Protein AF-A0A956AVV1-F1 (afdb_monomer_lite)

pLDDT: mean 80.93, std 15.07, range [33.41, 98.25]

Secondary structure (DSSP, 8-state):
---------GGGTTT--STT---SS-TTS--B-TTSPBPP-TT--HHHIIIIIHHHT---SSS--PPPPTT-SHHHH--TT-SSS---GGGS-HHHHHHHHHHHHHTT--S-HHHHHHHHHHHHHH--GGGGTTTS--SS-------TTPPPPPPHHHHHHH-BHHHH-BTTB-EEEEEE-TT---SS---BEESEEETTSBHHHHHHHTTSS-TTS-EEEEEEEEE--S-B---EETTEEPBPB---SEEEEE----

Structure (mmCIF, N/CA/C/O backbone):
data_AF-A0A956AVV1-F1
#
_entry.id   AF-A0A956AVV1-F1
#
loop_
_atom_site.group_PDB
_atom_site.id
_atom_site.type_symbol
_atom_site.label_atom_id
_atom_site.label_alt_id
_atom_site.label_comp_id
_atom_site.label_asym_id
_atom_site.label_entity_id
_atom_site.label_seq_id
_atom_site.pdbx_PDB_ins_code
_atom_site.Cartn_x
_atom_site.Cartn_y
_atom_site.Cartn_z
_atom_site.occupancy
_atom_site.B_iso_or_equiv
_atom_site.auth_seq_id
_atom_site.auth_comp_id
_atom_site.auth_asym_id
_atom_site.auth_atom_id
_atom_site.pdbx_PDB_model_num
ATOM 1 N N . MET A 1 1 ? 18.084 -12.105 -17.150 1.00 44.66 1 MET A N 1
ATOM 2 C CA . MET A 1 1 ? 17.292 -11.427 -16.107 1.00 44.66 1 MET A CA 1
ATOM 3 C C . MET A 1 1 ? 17.865 -11.850 -14.765 1.00 44.66 1 MET A C 1
ATOM 5 O O . MET A 1 1 ? 17.926 -13.047 -14.512 1.00 44.66 1 MET A O 1
ATOM 9 N N . LEU A 1 2 ? 18.406 -10.915 -13.985 1.00 36.94 2 LEU A N 1
ATOM 10 C CA . LEU A 1 2 ? 18.894 -11.200 -12.635 1.00 36.94 2 LEU A CA 1
ATOM 11 C C . LEU A 1 2 ? 17.701 -11.063 -11.686 1.00 36.94 2 LEU A C 1
ATOM 13 O O . LEU A 1 2 ? 17.102 -9.995 -11.632 1.00 36.94 2 LEU A O 1
ATOM 17 N N . HIS A 1 3 ? 17.346 -12.135 -10.984 1.00 53.91 3 HIS A N 1
ATOM 18 C CA . HIS A 1 3 ? 16.330 -12.097 -9.938 1.00 53.91 3 HIS A CA 1
ATOM 19 C C . HIS A 1 3 ? 17.059 -12.055 -8.596 1.00 53.91 3 HIS A C 1
ATOM 21 O O . HIS A 1 3 ? 17.736 -13.017 -8.231 1.00 53.91 3 HIS A O 1
ATOM 27 N N . VAL A 1 4 ? 16.971 -10.926 -7.896 1.00 60.78 4 VAL A N 1
ATOM 28 C CA . VAL A 1 4 ? 17.535 -10.773 -6.553 1.00 60.78 4 VAL A CA 1
ATOM 29 C C . VAL A 1 4 ? 16.377 -10.810 -5.570 1.00 60.78 4 VAL A C 1
ATOM 31 O O . VAL A 1 4 ? 15.552 -9.904 -5.558 1.00 60.78 4 VAL A O 1
ATOM 34 N N . GLY A 1 5 ? 16.312 -11.873 -4.772 1.00 70.88 5 GLY A N 1
ATOM 35 C CA . GLY A 1 5 ? 15.404 -11.969 -3.635 1.00 70.88 5 GLY A CA 1
ATOM 36 C C . GLY A 1 5 ? 16.138 -11.596 -2.354 1.00 70.88 5 GLY A C 1
ATOM 37 O O . GLY A 1 5 ? 17.291 -11.989 -2.161 1.00 70.88 5 GLY A O 1
ATOM 38 N N . PHE A 1 6 ? 15.474 -10.852 -1.478 1.00 74.62 6 PHE A N 1
ATOM 39 C CA . PHE A 1 6 ? 15.963 -10.565 -0.138 1.00 74.62 6 PHE A CA 1
ATOM 40 C C . PHE A 1 6 ? 14.875 -10.920 0.871 1.00 74.62 6 PHE A C 1
ATOM 42 O O . PHE A 1 6 ? 13.736 -10.479 0.750 1.00 74.62 6 PHE A O 1
ATOM 49 N N . THR A 1 7 ? 15.237 -11.7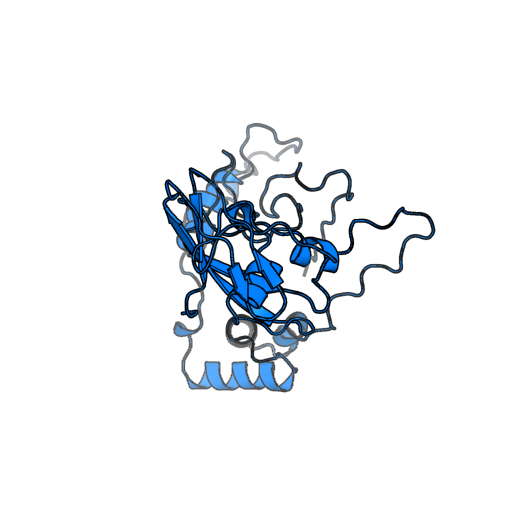26 1.863 1.00 78.50 7 THR A N 1
ATOM 50 C CA . THR A 1 7 ? 14.362 -12.091 2.976 1.00 78.50 7 THR A CA 1
ATOM 51 C C . THR A 1 7 ? 15.192 -11.973 4.248 1.00 78.50 7 THR A C 1
ATOM 53 O O . THR A 1 7 ? 16.141 -12.747 4.419 1.00 78.50 7 THR A O 1
ATOM 56 N N . PRO A 1 8 ? 14.922 -10.984 5.112 1.00 78.12 8 PRO A N 1
ATOM 57 C CA . PRO A 1 8 ? 15.652 -10.857 6.360 1.00 78.12 8 PRO A CA 1
ATOM 58 C C . PRO A 1 8 ? 15.272 -11.969 7.343 1.00 78.12 8 PRO A C 1
ATOM 60 O O . PRO A 1 8 ? 14.209 -12.578 7.250 1.00 78.12 8 PRO A O 1
ATOM 63 N N . ALA A 1 9 ? 16.143 -12.219 8.323 1.00 83.44 9 ALA A N 1
ATOM 64 C CA . ALA A 1 9 ? 15.773 -13.039 9.473 1.00 83.44 9 ALA A CA 1
ATOM 65 C C . ALA A 1 9 ? 14.640 -12.347 10.250 1.00 83.44 9 ALA A C 1
ATOM 67 O O . ALA A 1 9 ? 14.709 -11.136 10.458 1.00 83.44 9 ALA A O 1
ATOM 68 N N . ALA A 1 10 ? 13.639 -13.107 10.705 1.00 79.00 10 ALA A N 1
ATOM 69 C CA . ALA A 1 10 ? 12.445 -12.565 11.368 1.00 79.00 10 ALA A CA 1
ATOM 70 C C . ALA A 1 10 ? 12.780 -11.676 12.580 1.00 79.00 10 ALA A C 1
ATOM 72 O O . ALA A 1 10 ? 12.181 -10.628 12.776 1.00 79.00 10 ALA A O 1
ATOM 73 N N . GLU A 1 11 ? 13.815 -12.033 13.338 1.00 84.62 11 GLU A N 1
ATOM 74 C CA . GLU A 1 11 ? 14.327 -11.257 14.479 1.00 84.62 11 GLU A CA 1
ATOM 75 C C . GLU A 1 11 ? 14.890 -9.869 14.116 1.00 84.62 11 GLU A C 1
ATOM 77 O O . GLU A 1 11 ? 15.232 -9.085 14.999 1.00 84.62 11 GLU A O 1
ATOM 82 N N . ARG A 1 12 ? 15.028 -9.572 12.820 1.00 80.88 12 ARG A N 1
ATOM 83 C CA . ARG A 1 12 ? 15.559 -8.311 12.293 1.00 80.88 12 ARG A CA 1
ATOM 84 C C . ARG A 1 12 ? 14.508 -7.487 11.538 1.00 80.88 12 ARG A C 1
ATOM 86 O O . ARG A 1 12 ? 14.852 -6.411 11.049 1.00 80.88 12 ARG A O 1
ATOM 93 N N . ALA A 1 13 ? 13.268 -7.968 11.447 1.00 83.00 13 ALA A N 1
ATOM 94 C CA . ALA A 1 13 ? 12.128 -7.192 10.959 1.00 83.00 13 ALA A CA 1
ATOM 95 C C . ALA A 1 13 ? 11.976 -5.880 11.756 1.00 83.00 13 ALA A C 1
ATOM 97 O O . ALA A 1 13 ? 12.257 -5.843 12.955 1.00 83.00 13 ALA A O 1
ATOM 98 N N . GLY A 1 14 ? 11.613 -4.788 11.083 1.00 82.38 14 GLY A N 1
ATOM 99 C CA . GLY A 1 14 ? 11.494 -3.443 11.664 1.00 82.38 14 GLY A CA 1
ATOM 100 C C . GLY A 1 14 ? 12.827 -2.734 11.958 1.00 82.38 14 GLY A C 1
ATOM 101 O O . GLY A 1 14 ? 12.843 -1.576 12.378 1.00 82.38 14 GLY A O 1
ATOM 102 N N . ILE A 1 15 ? 13.973 -3.401 11.762 1.00 84.62 15 ILE A N 1
ATOM 103 C CA . ILE A 1 15 ? 15.308 -2.808 11.981 1.00 84.62 15 ILE A CA 1
ATOM 104 C C . ILE A 1 15 ? 15.901 -2.280 10.671 1.00 84.62 15 ILE A C 1
ATOM 106 O O . ILE A 1 15 ? 16.708 -1.344 10.676 1.00 84.62 15 ILE A O 1
ATOM 110 N N . TYR A 1 16 ? 15.539 -2.893 9.544 1.00 84.88 16 TYR A N 1
ATOM 111 C CA . TYR A 1 16 ? 16.028 -2.471 8.239 1.00 84.88 16 TYR A CA 1
ATOM 112 C C . TYR A 1 16 ? 15.409 -1.145 7.827 1.00 84.88 16 TYR A C 1
ATOM 114 O O . TYR A 1 16 ? 14.331 -0.773 8.264 1.00 84.88 16 TYR A O 1
ATOM 122 N N . ARG A 1 17 ? 16.124 -0.408 6.985 1.00 84.56 17 ARG A N 1
ATOM 123 C CA . ARG A 1 17 ? 15.584 0.734 6.256 1.00 84.56 17 ARG A CA 1
ATOM 124 C C . ARG A 1 17 ? 16.256 0.753 4.899 1.00 84.56 17 ARG A C 1
ATOM 126 O O . ARG A 1 17 ? 17.457 0.485 4.808 1.00 84.56 17 ARG A O 1
ATOM 133 N N . GLY A 1 18 ? 15.503 1.062 3.858 1.00 85.81 18 GLY A N 1
ATOM 134 C CA . GLY A 1 18 ? 16.046 1.128 2.514 1.00 85.81 18 GLY A CA 1
ATOM 135 C C . GLY A 1 18 ? 14.971 1.044 1.451 1.00 85.81 18 GLY A C 1
ATOM 136 O O . GLY A 1 18 ? 13.784 1.182 1.726 1.00 85.81 18 GLY A O 1
ATOM 137 N N . LEU A 1 19 ? 15.413 0.744 0.232 1.00 88.19 19 LEU A N 1
ATOM 138 C CA . LEU A 1 19 ? 14.547 0.599 -0.940 1.00 88.19 19 LEU A CA 1
ATOM 139 C C . LEU A 1 19 ? 13.456 -0.470 -0.785 1.00 88.19 19 LEU A C 1
ATOM 141 O O . LEU A 1 19 ? 12.473 -0.422 -1.514 1.00 88.19 19 LEU A O 1
ATOM 145 N N . LEU A 1 20 ? 13.647 -1.434 0.119 1.00 87.25 20 LEU A N 1
ATOM 146 C CA . LEU A 1 20 ? 12.733 -2.557 0.337 1.00 87.25 20 LEU A CA 1
ATOM 147 C C . LEU A 1 20 ? 11.918 -2.435 1.636 1.00 87.25 20 LEU A C 1
ATOM 149 O O . LEU A 1 20 ? 11.292 -3.411 2.026 1.00 87.25 20 LEU A O 1
ATOM 153 N N . GLY A 1 21 ? 11.960 -1.282 2.310 1.00 88.12 21 GLY A N 1
ATOM 154 C CA . GLY A 1 21 ? 11.269 -1.089 3.585 1.00 88.12 21 GLY A CA 1
ATOM 155 C C . GLY A 1 21 ? 11.997 -1.693 4.784 1.00 88.12 21 GLY A C 1
ATOM 156 O O . GLY A 1 21 ? 13.224 -1.882 4.758 1.00 88.12 21 GLY A O 1
ATOM 157 N N . ASP A 1 22 ? 11.247 -1.935 5.856 1.00 86.75 22 ASP A N 1
ATOM 158 C CA . ASP A 1 22 ? 11.770 -2.446 7.127 1.00 86.75 22 ASP A CA 1
ATOM 159 C C . ASP A 1 22 ? 11.346 -3.888 7.437 1.00 86.75 22 ASP A C 1
ATOM 161 O O . ASP A 1 22 ? 11.938 -4.519 8.321 1.00 86.75 22 ASP A O 1
ATOM 165 N N . PHE A 1 23 ? 10.443 -4.446 6.623 1.00 85.81 23 PHE A N 1
ATOM 166 C CA . PHE A 1 23 ? 9.934 -5.811 6.730 1.00 85.81 23 PHE A CA 1
ATOM 167 C C . PHE A 1 23 ? 9.165 -6.067 8.034 1.00 85.81 23 PHE A C 1
ATOM 169 O O . PHE A 1 23 ? 9.187 -7.192 8.533 1.00 85.81 23 PHE A O 1
ATOM 176 N N . ASP A 1 24 ? 8.512 -5.048 8.598 1.00 83.62 24 ASP A N 1
ATOM 177 C CA . ASP A 1 24 ? 7.673 -5.170 9.798 1.00 83.62 24 ASP A CA 1
ATOM 178 C C . ASP A 1 24 ? 6.308 -5.845 9.546 1.00 83.62 24 ASP A C 1
ATOM 180 O O . ASP A 1 24 ? 5.631 -6.229 10.497 1.00 83.62 24 ASP A O 1
ATOM 184 N N . GLY A 1 25 ? 5.937 -6.043 8.278 1.00 80.88 25 GLY A N 1
ATOM 185 C CA . GLY A 1 25 ? 4.662 -6.633 7.868 1.00 80.88 25 GLY A CA 1
ATOM 186 C C . GLY A 1 25 ? 3.579 -5.609 7.508 1.00 80.88 25 GLY A C 1
ATOM 187 O O . GLY A 1 25 ? 2.519 -6.014 7.032 1.00 80.88 25 GLY A O 1
ATOM 188 N N . ASP A 1 26 ? 3.838 -4.306 7.662 1.00 78.75 26 ASP A N 1
ATOM 189 C CA . ASP A 1 26 ? 2.950 -3.208 7.274 1.00 78.75 26 ASP A CA 1
ATOM 190 C C . ASP A 1 26 ? 3.453 -2.485 6.001 1.00 78.75 26 ASP A C 1
ATOM 192 O O . ASP A 1 26 ? 4.190 -1.493 6.067 1.00 78.75 26 ASP A O 1
ATOM 196 N N . PRO A 1 27 ? 2.965 -2.881 4.808 1.00 76.06 27 PRO A N 1
ATOM 197 C CA . PRO A 1 27 ? 3.391 -2.271 3.550 1.00 76.06 27 PRO A CA 1
ATOM 198 C C . PRO A 1 27 ? 2.992 -0.797 3.416 1.00 76.06 27 PRO A C 1
ATOM 200 O O . PRO A 1 27 ? 3.516 -0.087 2.555 1.00 76.06 27 PRO A O 1
ATOM 203 N N . ALA A 1 28 ? 2.070 -0.296 4.249 1.00 77.31 28 ALA A N 1
ATOM 204 C CA . ALA A 1 28 ? 1.665 1.106 4.207 1.00 77.31 28 ALA A CA 1
ATOM 205 C C . ALA A 1 28 ? 2.763 2.051 4.711 1.00 77.31 28 ALA A C 1
ATOM 207 O O . ALA A 1 28 ? 2.634 3.269 4.561 1.00 77.31 28 ALA A O 1
ATOM 208 N N . ASN A 1 29 ? 3.808 1.510 5.339 1.00 81.19 29 ASN A N 1
ATOM 209 C CA . ASN A 1 29 ? 4.844 2.289 5.991 1.00 81.19 29 ASN A CA 1
ATOM 210 C C . ASN A 1 29 ? 6.263 2.000 5.453 1.00 81.19 29 ASN A C 1
ATOM 212 O O . ASN A 1 29 ? 7.200 2.697 5.833 1.00 81.19 29 ASN A O 1
ATOM 216 N N . ASP A 1 30 ? 6.404 1.088 4.486 1.00 85.75 30 ASP A N 1
ATOM 217 C CA . ASP A 1 30 ? 7.695 0.675 3.921 1.00 85.75 30 ASP A CA 1
ATOM 218 C C . ASP A 1 30 ? 8.429 1.785 3.146 1.00 85.75 30 ASP A C 1
ATOM 220 O O . ASP A 1 30 ? 9.660 1.885 3.177 1.00 85.75 30 ASP A O 1
ATOM 224 N N . LEU A 1 31 ? 7.700 2.655 2.437 1.00 89.19 31 LEU A N 1
ATOM 225 C CA . LEU A 1 31 ? 8.316 3.715 1.634 1.00 89.19 31 LEU A CA 1
ATOM 226 C C . LEU A 1 31 ? 8.661 4.928 2.498 1.00 89.19 31 LEU A C 1
ATOM 228 O O . LEU A 1 31 ? 7.896 5.886 2.601 1.00 89.19 31 LEU A O 1
ATOM 232 N N . ARG A 1 32 ? 9.853 4.899 3.101 1.00 88.81 32 ARG A N 1
ATOM 233 C CA . ARG A 1 32 ? 10.398 5.991 3.923 1.00 88.81 32 ARG A CA 1
ATOM 234 C C . ARG A 1 32 ? 11.632 6.620 3.302 1.00 88.81 32 ARG A C 1
ATOM 236 O O . ARG A 1 32 ? 12.460 5.929 2.722 1.00 88.81 32 ARG A O 1
ATOM 243 N N . LEU A 1 33 ? 11.797 7.925 3.473 1.00 87.88 33 LEU A N 1
ATOM 244 C CA . LEU A 1 33 ? 13.063 8.611 3.230 1.00 87.88 33 LEU A CA 1
ATOM 245 C C . LEU A 1 33 ? 14.103 8.194 4.283 1.00 87.88 33 LEU A C 1
ATOM 247 O O . LEU A 1 33 ? 13.769 7.660 5.342 1.00 87.88 33 LEU A O 1
ATOM 251 N N . ALA A 1 34 ? 15.378 8.475 4.016 1.00 83.88 34 ALA A N 1
ATOM 252 C CA . ALA A 1 34 ? 16.483 8.132 4.913 1.00 83.88 34 ALA A CA 1
ATOM 253 C C . ALA A 1 34 ? 16.369 8.783 6.307 1.00 83.88 34 ALA A C 1
ATOM 255 O O . ALA A 1 34 ? 16.869 8.234 7.289 1.00 83.88 34 ALA A O 1
ATOM 256 N N . ASP A 1 35 ? 15.677 9.921 6.410 1.00 81.94 35 ASP A N 1
ATOM 257 C CA . ASP A 1 35 ? 15.382 10.593 7.681 1.00 81.94 35 ASP A CA 1
ATOM 258 C C . ASP A 1 35 ? 14.218 9.956 8.471 1.00 81.94 35 ASP A C 1
ATOM 260 O O . ASP A 1 35 ? 13.954 10.349 9.606 1.00 81.94 35 ASP A O 1
ATOM 264 N N . GLY A 1 36 ? 13.559 8.938 7.907 1.00 82.88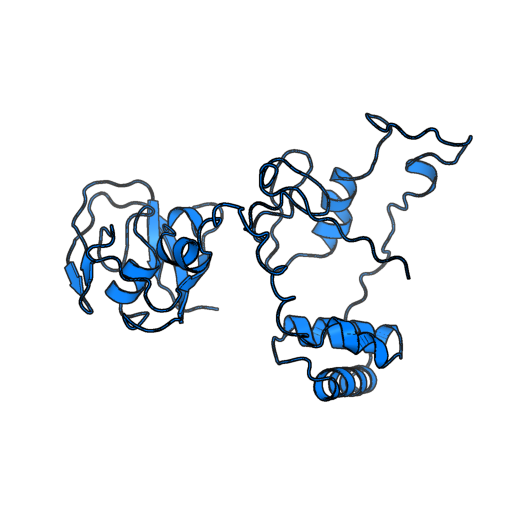 36 GLY A N 1
ATOM 265 C CA . GLY A 1 36 ? 12.434 8.216 8.501 1.00 82.88 36 GLY A CA 1
ATOM 266 C C . GLY A 1 36 ? 11.050 8.721 8.080 1.00 82.88 36 GLY A C 1
ATOM 267 O O . GLY A 1 36 ? 10.055 8.070 8.416 1.00 82.88 36 GLY A O 1
ATOM 268 N N . SER A 1 37 ? 10.967 9.829 7.336 1.00 84.50 37 SER A N 1
ATOM 269 C CA . SER A 1 37 ? 9.707 10.378 6.822 1.00 84.50 37 SER A CA 1
ATOM 270 C C . SER A 1 37 ? 9.033 9.391 5.871 1.00 84.50 37 SER A C 1
ATOM 272 O O . SER A 1 37 ? 9.645 8.974 4.892 1.00 84.50 37 SER A O 1
ATOM 274 N N . ALA A 1 38 ? 7.778 9.024 6.130 1.00 83.81 38 ALA A N 1
ATOM 275 C CA . ALA A 1 38 ? 7.005 8.160 5.239 1.00 83.81 38 ALA A CA 1
ATOM 276 C C . ALA A 1 38 ? 6.496 8.933 4.012 1.00 83.81 38 ALA A C 1
ATOM 278 O O . ALA A 1 38 ? 6.126 10.105 4.113 1.00 83.81 38 ALA A O 1
ATOM 279 N N . LEU A 1 39 ? 6.459 8.270 2.859 1.00 83.19 39 LEU A N 1
ATOM 280 C CA . LEU A 1 39 ? 5.847 8.777 1.636 1.00 83.19 39 LEU A CA 1
ATOM 281 C C . LEU A 1 39 ? 4.397 8.315 1.535 1.00 83.19 39 LEU A C 1
ATOM 283 O O . LEU A 1 39 ? 4.047 7.217 1.958 1.00 83.19 39 LEU A O 1
ATOM 287 N N . ALA A 1 40 ? 3.550 9.156 0.946 1.00 76.31 40 ALA A N 1
ATOM 288 C CA . ALA A 1 40 ? 2.184 8.775 0.622 1.00 76.31 40 ALA A CA 1
ATOM 289 C C . ALA A 1 40 ? 2.195 7.761 -0.532 1.00 76.31 40 ALA A C 1
ATOM 291 O O . ALA A 1 40 ? 2.743 8.042 -1.599 1.00 76.31 40 ALA A O 1
ATOM 292 N N . VAL A 1 41 ? 1.597 6.590 -0.305 1.00 69.44 41 VAL A N 1
ATOM 293 C CA . VAL A 1 41 ? 1.607 5.459 -1.250 1.00 69.44 41 VAL A CA 1
ATOM 294 C C . VAL A 1 41 ? 0.251 5.180 -1.899 1.00 69.44 41 VAL A C 1
ATOM 296 O O . VAL A 1 41 ? 0.138 4.260 -2.709 1.00 69.44 41 VAL A O 1
ATOM 299 N N . ASP A 1 42 ? -0.759 5.994 -1.588 1.00 65.44 42 ASP A N 1
ATOM 300 C CA . ASP A 1 42 ? -2.122 5.841 -2.096 1.00 65.44 42 ASP A CA 1
ATOM 301 C C . ASP A 1 42 ? -2.690 7.179 -2.623 1.00 65.44 42 ASP A C 1
ATOM 303 O O . ASP A 1 42 ? -3.171 7.999 -1.834 1.00 65.44 42 ASP A O 1
ATOM 307 N N . PRO A 1 43 ? -2.584 7.445 -3.941 1.00 65.69 43 PRO A N 1
ATOM 308 C CA . PRO A 1 43 ? -1.748 6.724 -4.900 1.00 65.69 43 PRO A CA 1
ATOM 309 C C . PRO A 1 43 ? -0.271 7.117 -4.751 1.00 65.69 43 PRO A C 1
ATOM 311 O O . PRO A 1 43 ? 0.065 8.282 -4.523 1.00 65.69 43 PRO A O 1
ATOM 314 N N . LEU A 1 44 ? 0.638 6.160 -4.940 1.00 73.19 44 LEU A N 1
ATOM 315 C CA . LEU A 1 44 ? 2.063 6.463 -5.016 1.00 73.19 44 LEU A CA 1
ATOM 316 C C . LEU A 1 44 ? 2.348 7.229 -6.312 1.00 73.19 44 LEU A C 1
ATOM 318 O O . LEU A 1 44 ? 2.339 6.662 -7.404 1.00 73.19 44 LEU A O 1
ATOM 322 N N . ALA A 1 45 ? 2.635 8.523 -6.191 1.00 80.88 45 ALA A N 1
ATOM 323 C CA . ALA A 1 45 ? 3.048 9.327 -7.331 1.00 80.88 45 ALA A CA 1
ATOM 324 C C . ALA A 1 45 ? 4.473 8.946 -7.760 1.00 80.88 45 ALA A C 1
ATOM 326 O O . ALA A 1 45 ? 5.403 8.977 -6.950 1.00 80.88 45 ALA A O 1
ATOM 327 N N . GLY A 1 46 ? 4.670 8.651 -9.048 1.00 80.88 46 GLY A N 1
ATOM 328 C CA . GLY A 1 46 ? 5.993 8.311 -9.577 1.00 80.88 46 GLY A CA 1
ATOM 329 C C . GLY A 1 46 ? 7.032 9.418 -9.362 1.00 80.88 46 GLY A C 1
ATOM 330 O O . GLY A 1 46 ? 8.187 9.118 -9.091 1.00 80.88 46 GLY A O 1
ATOM 331 N N . GLU A 1 47 ? 6.615 10.686 -9.349 1.00 82.50 47 GLU A N 1
ATOM 332 C CA . GLU A 1 47 ? 7.477 11.825 -8.996 1.00 82.50 47 GLU A CA 1
ATOM 333 C C . GLU A 1 47 ? 8.058 11.719 -7.576 1.00 82.50 47 GLU A C 1
ATOM 335 O O . GLU A 1 47 ? 9.211 12.077 -7.344 1.00 82.50 47 GLU A O 1
ATOM 340 N N . LEU A 1 48 ? 7.293 11.181 -6.615 1.00 86.25 48 LEU A N 1
ATOM 341 C CA . LEU A 1 48 ? 7.783 10.939 -5.254 1.00 86.25 48 LEU A CA 1
ATOM 342 C C . LEU A 1 48 ? 8.776 9.770 -5.221 1.00 86.25 48 LEU A C 1
ATOM 344 O O . LEU A 1 48 ? 9.783 9.834 -4.511 1.00 86.25 48 LEU A O 1
ATOM 348 N N . LEU A 1 49 ? 8.514 8.725 -6.010 1.00 86.81 49 LEU A N 1
ATOM 349 C CA . LEU A 1 49 ? 9.353 7.530 -6.080 1.00 86.81 49 LEU A CA 1
ATOM 350 C C . LEU A 1 49 ? 10.697 7.803 -6.781 1.00 86.81 49 LEU A C 1
ATOM 352 O O . LEU A 1 49 ? 11.759 7.451 -6.267 1.00 86.81 49 LEU A O 1
ATOM 356 N N . TYR A 1 50 ? 10.671 8.457 -7.940 1.00 86.12 50 TYR A N 1
ATOM 357 C CA . TYR A 1 50 ? 11.865 8.717 -8.748 1.00 86.12 50 TYR A CA 1
ATOM 358 C C . TYR A 1 50 ? 12.579 10.030 -8.396 1.00 86.12 50 TYR A C 1
ATOM 360 O O . TYR A 1 50 ? 13.742 10.199 -8.768 1.00 86.12 50 TYR A O 1
ATOM 368 N N . GLY A 1 51 ? 11.937 10.915 -7.628 1.00 86.50 51 GLY A N 1
ATOM 369 C CA . GLY A 1 51 ? 12.539 12.121 -7.063 1.00 86.50 51 GLY A CA 1
ATOM 370 C C . GLY A 1 51 ? 13.092 11.896 -5.646 1.00 86.50 51 GLY A C 1
ATOM 371 O O . GLY A 1 51 ? 14.194 11.356 -5.496 1.00 86.50 51 GLY A O 1
ATOM 372 N N . PRO A 1 52 ? 12.373 12.327 -4.589 1.00 87.06 52 PRO A N 1
ATOM 373 C CA . PRO A 1 52 ? 12.884 12.346 -3.220 1.00 87.06 52 PRO A CA 1
ATOM 374 C C . PRO A 1 52 ? 13.210 10.956 -2.662 1.00 87.06 52 PRO A C 1
ATOM 376 O O . PRO A 1 52 ? 14.230 10.819 -1.989 1.00 87.06 52 PRO A O 1
ATOM 379 N N . PHE A 1 53 ? 12.417 9.918 -2.958 1.00 89.00 53 PHE A N 1
ATOM 380 C CA . PHE A 1 53 ? 12.700 8.564 -2.462 1.00 89.00 53 PHE A CA 1
ATOM 381 C C . PHE A 1 53 ? 14.003 8.007 -3.030 1.00 89.00 53 PHE A C 1
ATOM 383 O O . PHE A 1 53 ? 14.898 7.616 -2.279 1.00 89.00 53 PHE A O 1
ATOM 390 N N . ARG A 1 54 ? 14.140 8.032 -4.363 1.00 87.88 54 ARG A N 1
ATOM 391 C CA . ARG A 1 54 ? 15.373 7.650 -5.053 1.00 87.88 54 ARG A CA 1
ATOM 392 C C . ARG A 1 54 ? 16.563 8.409 -4.485 1.00 87.88 54 ARG A C 1
ATOM 394 O O . ARG A 1 54 ? 17.573 7.787 -4.179 1.00 87.88 54 ARG A O 1
ATOM 401 N N . ALA A 1 55 ? 16.459 9.734 -4.372 1.00 85.44 55 ALA A N 1
ATOM 402 C CA . ALA A 1 55 ? 17.546 10.579 -3.886 1.00 85.44 55 ALA A CA 1
ATOM 403 C C . ALA A 1 55 ? 17.985 10.201 -2.464 1.00 85.44 55 ALA A C 1
ATOM 405 O O . ALA A 1 55 ? 19.184 10.135 -2.200 1.00 85.44 55 ALA A O 1
ATOM 406 N N . ALA A 1 56 ? 17.034 9.900 -1.576 1.00 87.44 56 ALA A N 1
ATOM 407 C CA . ALA A 1 56 ? 17.316 9.542 -0.190 1.00 87.44 56 ALA A CA 1
ATOM 408 C C . ALA A 1 56 ? 18.089 8.221 -0.034 1.00 87.44 56 ALA A C 1
ATOM 410 O O . ALA A 1 56 ? 18.832 8.066 0.931 1.00 87.44 56 ALA A O 1
ATOM 411 N N . TRP A 1 57 ? 17.941 7.288 -0.979 1.00 86.75 57 TRP A N 1
ATOM 412 C CA . TRP A 1 57 ? 18.550 5.954 -0.914 1.00 86.75 57 TRP A CA 1
ATOM 413 C C . TRP A 1 57 ? 19.677 5.724 -1.921 1.00 86.75 57 TRP A C 1
ATOM 415 O O . TRP A 1 57 ? 20.124 4.588 -2.097 1.00 86.75 57 TRP A O 1
ATOM 425 N N . ARG A 1 58 ? 20.175 6.780 -2.576 1.00 82.56 58 ARG A N 1
ATOM 426 C CA . ARG A 1 58 ? 21.381 6.659 -3.401 1.00 82.56 58 ARG A CA 1
ATOM 427 C C . ARG A 1 58 ? 22.562 6.257 -2.532 1.00 82.56 58 ARG A C 1
ATOM 429 O O . ARG A 1 58 ? 22.807 6.837 -1.475 1.00 82.56 58 ARG A O 1
ATOM 436 N N . ALA A 1 59 ? 23.328 5.290 -3.019 1.00 76.31 59 ALA A N 1
ATOM 437 C CA . ALA A 1 59 ? 24.591 4.921 -2.408 1.00 76.31 59 ALA A CA 1
ATOM 438 C C . ALA A 1 59 ? 25.603 6.057 -2.624 1.00 76.31 59 ALA A C 1
ATOM 440 O O . ALA A 1 59 ? 26.329 6.059 -3.606 1.00 76.31 59 ALA A O 1
ATOM 441 N N . VAL A 1 60 ? 25.637 7.047 -1.734 1.00 69.31 60 VAL A N 1
ATOM 442 C CA . VAL A 1 60 ? 26.620 8.141 -1.779 1.00 69.31 60 VAL A CA 1
ATOM 443 C C . VAL A 1 60 ? 27.944 7.724 -1.123 1.00 69.31 60 VAL A C 1
ATOM 445 O O . VAL A 1 60 ? 28.007 6.733 -0.396 1.00 69.31 60 VAL A O 1
ATOM 448 N N . ASP A 1 61 ? 29.015 8.493 -1.337 1.00 58.66 61 ASP A N 1
ATOM 449 C CA . ASP A 1 61 ? 30.373 8.187 -0.841 1.00 58.66 61 ASP A CA 1
ATOM 450 C C . ASP A 1 61 ? 30.507 8.084 0.696 1.00 58.66 61 ASP A C 1
ATOM 452 O O . ASP A 1 61 ? 31.536 7.656 1.219 1.00 58.66 61 ASP A O 1
ATOM 456 N N . HIS A 1 62 ? 29.458 8.406 1.450 1.00 49.88 62 HIS A N 1
ATOM 457 C CA . HIS A 1 62 ? 29.443 8.396 2.911 1.00 49.88 62 HIS A CA 1
ATOM 458 C C . HIS A 1 62 ? 28.985 7.049 3.506 1.00 49.88 62 HIS A C 1
ATOM 460 O O . HIS A 1 62 ? 27.969 6.995 4.192 1.00 49.88 62 HIS A O 1
ATOM 466 N N . GLY A 1 63 ? 29.741 5.964 3.286 1.00 58.62 63 GLY A N 1
ATOM 467 C CA . GLY A 1 63 ? 29.526 4.693 4.015 1.00 58.62 63 GLY A CA 1
ATOM 468 C C . GLY A 1 63 ? 29.599 3.401 3.199 1.00 58.62 63 GLY A C 1
ATOM 469 O O . GLY A 1 63 ? 29.250 2.333 3.698 1.00 58.62 63 GLY A O 1
ATOM 470 N N . ARG A 1 64 ? 30.048 3.475 1.947 1.00 68.81 64 ARG A N 1
ATOM 471 C CA . ARG A 1 64 ? 30.219 2.308 1.074 1.00 68.81 64 ARG A CA 1
ATOM 472 C C . ARG A 1 64 ? 31.486 1.515 1.414 1.00 68.81 64 ARG A C 1
ATOM 474 O O . ARG A 1 64 ? 32.537 2.086 1.682 1.00 68.81 64 ARG A O 1
ATOM 481 N N . LEU A 1 65 ? 31.363 0.186 1.379 1.00 73.94 65 LEU A N 1
ATOM 482 C CA . LEU A 1 65 ? 32.459 -0.773 1.605 1.00 73.94 65 LEU A CA 1
ATOM 483 C C . LEU A 1 65 ? 33.089 -1.287 0.300 1.00 73.94 65 LEU A C 1
ATOM 485 O O . LEU A 1 65 ? 33.989 -2.123 0.336 1.00 73.94 65 LEU A O 1
ATOM 489 N N . PHE A 1 66 ? 32.586 -0.833 -0.846 1.00 72.25 66 PHE A N 1
ATOM 490 C CA . PHE A 1 66 ? 33.091 -1.221 -2.158 1.00 72.25 66 PHE A CA 1
ATOM 491 C C . PHE A 1 66 ? 34.256 -0.314 -2.565 1.00 72.25 66 PHE A C 1
ATOM 493 O O . PHE A 1 66 ? 34.249 0.875 -2.258 1.00 72.25 66 PHE A O 1
ATOM 500 N N . GLU A 1 67 ? 35.247 -0.868 -3.260 1.00 77.19 67 GLU A N 1
ATOM 501 C CA . GLU A 1 67 ? 36.290 -0.085 -3.929 1.00 77.19 67 GLU A CA 1
ATOM 502 C C . GLU A 1 67 ? 35.829 0.245 -5.353 1.00 77.19 67 GLU A C 1
ATOM 504 O O . GLU A 1 67 ? 35.407 -0.653 -6.085 1.00 77.19 67 GLU A O 1
ATOM 509 N N . ASP A 1 68 ? 35.929 1.513 -5.763 1.00 78.31 68 ASP A N 1
ATOM 510 C CA . ASP A 1 68 ? 35.647 1.893 -7.153 1.00 78.31 68 ASP A CA 1
ATOM 511 C C . ASP A 1 68 ? 36.906 1.833 -8.003 1.00 78.31 68 ASP A C 1
ATOM 513 O O . ASP A 1 68 ? 38.019 2.120 -7.548 1.00 78.31 68 ASP A O 1
ATOM 517 N N . ARG A 1 69 ? 36.709 1.591 -9.298 1.00 82.25 69 ARG A N 1
ATOM 518 C CA . ARG A 1 69 ? 37.719 1.950 -10.289 1.00 82.25 69 ARG A CA 1
ATOM 519 C C . ARG A 1 69 ? 37.741 3.469 -10.494 1.00 82.25 69 ARG A C 1
ATOM 521 O O . ARG A 1 69 ? 36.722 4.135 -10.297 1.00 82.25 69 ARG A O 1
ATOM 528 N N . PRO A 1 70 ? 38.872 4.040 -10.946 1.00 84.00 70 PRO A N 1
ATOM 529 C CA . PRO A 1 70 ? 38.944 5.455 -11.295 1.00 84.00 70 PRO A CA 1
ATOM 530 C C . PRO A 1 70 ? 37.832 5.848 -12.280 1.00 84.00 70 PRO A C 1
ATOM 532 O O . PRO A 1 70 ? 37.778 5.325 -13.388 1.00 84.00 70 PRO A O 1
ATOM 535 N N . GLY A 1 71 ? 36.957 6.771 -11.872 1.00 80.94 71 GLY A N 1
ATOM 536 C CA . GLY A 1 71 ? 35.839 7.255 -12.691 1.00 80.94 71 GLY A CA 1
ATOM 537 C C . GLY A 1 71 ? 34.558 6.412 -12.645 1.00 80.94 71 GLY A C 1
ATOM 538 O O . GLY A 1 71 ? 33.602 6.787 -13.311 1.00 80.94 71 GLY A O 1
ATOM 539 N N . GLU A 1 72 ? 34.500 5.332 -11.858 1.00 83.62 72 GLU A N 1
ATOM 540 C CA . GLU A 1 72 ? 33.328 4.438 -11.741 1.00 83.62 72 GLU A CA 1
ATOM 541 C C . GLU A 1 72 ? 32.602 4.576 -10.384 1.00 83.62 72 GLU A C 1
ATOM 543 O O . GLU A 1 72 ? 32.071 3.602 -9.860 1.00 83.62 72 GLU A O 1
ATOM 548 N N . GLY A 1 73 ? 32.589 5.774 -9.789 1.00 77.00 73 GLY A N 1
ATOM 549 C CA . GLY A 1 73 ? 31.894 6.027 -8.519 1.00 77.00 73 GLY A CA 1
ATOM 550 C C . GLY A 1 73 ? 30.387 6.282 -8.664 1.00 77.00 73 GLY A C 1
ATOM 551 O O . GLY A 1 73 ? 29.890 6.402 -9.783 1.00 77.00 73 GLY A O 1
ATOM 552 N N . PRO A 1 74 ? 29.643 6.423 -7.552 1.00 69.31 74 PRO A N 1
ATOM 553 C CA . PRO A 1 74 ? 28.180 6.549 -7.561 1.00 69.31 74 PRO A CA 1
ATOM 554 C C . PRO A 1 74 ? 27.617 7.627 -8.502 1.00 69.31 74 PRO A C 1
ATOM 556 O O . PRO A 1 74 ? 26.683 7.378 -9.258 1.00 69.31 74 PRO A O 1
ATOM 559 N N . GLY A 1 75 ? 28.268 8.790 -8.576 1.00 74.31 75 GLY A N 1
ATOM 560 C CA . GLY A 1 75 ? 27.864 9.870 -9.484 1.00 74.31 75 GLY A CA 1
ATOM 561 C C . GLY A 1 75 ? 28.163 9.626 -10.971 1.00 74.31 75 GLY A C 1
ATOM 562 O O . GLY A 1 75 ? 27.701 10.394 -11.809 1.00 74.31 75 GLY A O 1
ATOM 563 N N . ALA A 1 76 ? 28.935 8.593 -11.324 1.00 80.12 76 ALA A N 1
ATOM 564 C CA . ALA A 1 76 ? 29.262 8.277 -12.716 1.00 80.12 76 ALA A CA 1
ATOM 565 C C . ALA A 1 76 ? 28.123 7.541 -13.443 1.00 80.12 76 ALA A C 1
ATOM 567 O O . ALA A 1 76 ? 28.051 7.582 -14.671 1.00 80.12 76 ALA A O 1
ATOM 568 N N . PHE A 1 77 ? 27.236 6.883 -12.691 1.00 77.75 77 PHE A N 1
ATOM 569 C CA . PHE A 1 77 ? 26.112 6.110 -13.229 1.00 77.75 77 PHE A CA 1
ATOM 570 C C . PHE A 1 77 ? 24.746 6.713 -12.880 1.00 77.75 77 PHE A C 1
ATOM 572 O O . PHE A 1 77 ? 23.748 6.393 -13.530 1.00 77.75 77 PHE A O 1
ATOM 579 N N . ASP A 1 78 ? 24.691 7.610 -11.895 1.00 76.81 78 ASP A N 1
ATOM 580 C CA . ASP A 1 78 ? 23.470 8.302 -11.507 1.00 76.81 78 ASP A CA 1
ATOM 581 C C . ASP A 1 78 ? 23.032 9.316 -12.569 1.00 76.81 78 ASP A C 1
ATOM 583 O O . ASP A 1 78 ? 23.667 10.343 -12.795 1.00 76.81 78 ASP A O 1
ATOM 587 N N . ARG A 1 79 ? 21.883 9.056 -13.194 1.00 81.38 79 ARG A N 1
ATOM 588 C CA . ARG A 1 79 ? 21.221 10.007 -14.092 1.00 81.38 79 ARG A CA 1
ATOM 589 C C . ARG A 1 79 ? 20.071 10.696 -13.384 1.00 81.38 79 ARG A C 1
ATOM 591 O O . ARG A 1 79 ? 19.072 10.056 -13.066 1.00 81.38 79 ARG A O 1
ATOM 598 N N . ASP A 1 80 ? 20.217 11.975 -13.063 1.00 77.94 80 ASP A N 1
ATOM 599 C CA . ASP A 1 80 ? 19.164 12.743 -12.380 1.00 77.94 80 ASP A CA 1
ATOM 600 C C . ASP A 1 80 ? 17.904 12.889 -13.236 1.00 77.94 80 ASP A C 1
ATOM 602 O O . ASP A 1 80 ? 16.803 12.909 -12.701 1.00 77.94 80 ASP A O 1
ATOM 606 N N . ASP A 1 81 ? 18.076 12.894 -14.556 1.00 80.69 81 ASP A N 1
ATOM 607 C CA . ASP A 1 81 ? 17.022 12.972 -15.565 1.00 80.69 81 ASP A CA 1
ATOM 608 C C . ASP A 1 81 ? 16.360 11.620 -15.879 1.00 80.69 81 ASP A C 1
ATOM 610 O O . ASP A 1 81 ? 15.562 11.535 -16.807 1.00 80.69 81 ASP A O 1
ATOM 614 N N . PHE A 1 82 ? 16.708 10.550 -15.156 1.00 79.56 82 PHE A N 1
ATOM 615 C CA . PHE A 1 82 ? 16.133 9.223 -15.360 1.00 79.56 82 PHE A CA 1
ATOM 616 C C . PHE A 1 82 ? 15.136 8.837 -14.247 1.00 79.56 82 PHE A C 1
ATOM 618 O O . PHE A 1 82 ? 15.486 8.962 -13.066 1.00 79.56 82 PHE A O 1
ATOM 625 N N . PRO A 1 83 ? 13.969 8.252 -14.596 1.00 79.88 83 PRO A N 1
ATOM 626 C CA . PRO A 1 83 ? 13.429 8.105 -15.951 1.00 79.88 83 PRO A CA 1
ATOM 627 C C . PRO A 1 83 ? 12.971 9.462 -16.505 1.00 79.88 83 PRO A C 1
ATOM 629 O O . PRO A 1 83 ? 12.385 10.257 -15.781 1.00 79.88 83 PRO A O 1
ATOM 632 N N . GLY A 1 84 ? 13.241 9.726 -17.787 1.00 79.19 84 GLY A N 1
ATOM 633 C CA . GLY A 1 84 ? 12.872 11.008 -18.405 1.00 79.19 84 GLY A CA 1
ATOM 634 C C . GLY A 1 84 ? 11.361 11.179 -18.583 1.00 79.19 84 GLY A C 1
ATOM 635 O O . GLY A 1 84 ? 10.859 12.297 -18.560 1.00 79.19 84 GLY A O 1
ATOM 636 N N . GLU A 1 85 ? 10.641 10.069 -18.731 1.00 80.25 85 GLU A N 1
ATOM 637 C CA . GLU A 1 85 ? 9.184 10.011 -18.769 1.00 80.25 85 GLU A CA 1
ATOM 638 C C . GLU A 1 85 ? 8.732 8.699 -18.120 1.00 80.25 85 GLU A C 1
ATOM 640 O O . GLU A 1 85 ? 9.349 7.647 -18.323 1.00 80.25 85 GLU A O 1
ATOM 645 N N . LEU A 1 86 ? 7.669 8.759 -17.318 1.00 75.81 86 LEU A N 1
ATOM 646 C CA . LEU A 1 86 ? 7.083 7.574 -16.704 1.00 75.81 86 LEU A CA 1
ATOM 647 C C . LEU A 1 86 ? 6.179 6.868 -17.706 1.00 75.81 86 LEU A C 1
ATOM 649 O O . LEU A 1 86 ? 5.105 7.367 -18.055 1.00 75.81 86 LEU A O 1
ATOM 653 N N . ALA A 1 87 ? 6.608 5.679 -18.127 1.00 76.94 87 ALA A N 1
ATOM 654 C CA . ALA A 1 87 ? 5.779 4.795 -18.926 1.00 76.94 87 ALA A CA 1
ATOM 655 C C . ALA A 1 87 ? 4.480 4.491 -18.171 1.00 76.94 87 ALA A C 1
ATOM 657 O O . ALA A 1 87 ? 4.488 4.096 -17.006 1.00 76.94 87 ALA A O 1
ATOM 658 N N . ASN A 1 88 ? 3.358 4.697 -18.847 1.00 82.81 88 ASN A N 1
ATOM 659 C CA . ASN A 1 88 ? 2.035 4.385 -18.338 1.00 82.81 88 ASN A CA 1
ATOM 660 C C . ASN A 1 88 ? 1.138 3.970 -19.507 1.00 82.81 88 ASN A C 1
ATOM 662 O O . ASN A 1 88 ? 1.452 4.224 -20.672 1.00 82.81 88 ASN A O 1
ATOM 666 N N . LEU A 1 89 ? 0.001 3.352 -19.195 1.00 85.75 89 LEU A N 1
ATOM 667 C CA . LEU A 1 89 ? -0.914 2.835 -20.211 1.00 85.75 89 LEU A CA 1
ATOM 668 C C . LEU A 1 89 ? -1.428 3.918 -21.168 1.00 85.75 89 LEU A C 1
ATOM 670 O O . LEU A 1 89 ? -1.718 3.613 -22.317 1.00 85.75 89 LEU A O 1
ATOM 674 N N . GLN A 1 90 ? -1.544 5.181 -20.750 1.00 85.69 90 GLN A N 1
ATOM 675 C CA . GLN A 1 90 ? -2.029 6.253 -21.632 1.00 85.69 90 GLN A CA 1
ATOM 676 C C . GLN A 1 90 ? -1.040 6.608 -22.753 1.00 85.69 90 GLN A C 1
ATOM 678 O O . GLN A 1 90 ? -1.425 7.292 -23.696 1.00 85.69 90 GLN A O 1
ATOM 683 N N . GLY A 1 91 ? 0.204 6.122 -22.684 1.00 86.50 91 GLY A N 1
ATOM 684 C CA . GLY A 1 91 ? 1.184 6.246 -23.765 1.00 86.50 91 GLY A CA 1
ATOM 685 C C . GLY A 1 91 ? 0.940 5.312 -24.958 1.00 86.50 91 GLY A C 1
ATOM 686 O O . GLY A 1 91 ? 1.626 5.444 -25.969 1.00 86.50 91 GLY A O 1
ATOM 687 N N . PHE A 1 92 ? -0.018 4.384 -24.860 1.00 91.25 92 PHE A N 1
ATOM 688 C CA . PHE A 1 92 ? -0.331 3.391 -25.890 1.00 91.25 92 PHE A CA 1
ATOM 689 C C . PHE A 1 92 ? -1.736 3.600 -26.459 1.00 91.25 92 PHE A C 1
ATOM 691 O O . PHE A 1 92 ? -2.641 4.052 -25.756 1.00 91.25 92 PHE A O 1
ATOM 698 N N . ASP A 1 93 ? -1.928 3.247 -27.733 1.00 94.56 93 ASP A N 1
ATOM 699 C CA . ASP A 1 93 ? -3.245 3.299 -28.363 1.00 94.56 93 ASP A CA 1
ATOM 700 C C . ASP A 1 93 ? -4.219 2.260 -27.774 1.00 94.56 93 ASP A C 1
ATOM 702 O O . ASP A 1 93 ? -3.832 1.269 -27.145 1.00 94.56 93 ASP A O 1
ATOM 706 N N . ASP A 1 94 ? -5.516 2.512 -27.961 1.00 92.94 94 ASP A N 1
ATOM 707 C CA . ASP A 1 94 ? -6.591 1.706 -27.376 1.00 92.94 94 ASP A CA 1
ATOM 708 C C . ASP A 1 94 ? -6.565 0.245 -27.836 1.00 92.94 94 ASP A C 1
ATOM 710 O O . ASP A 1 94 ? -6.890 -0.650 -27.054 1.00 92.94 94 ASP A O 1
ATOM 714 N N . GLU A 1 95 ? -6.164 -0.008 -29.083 1.00 93.44 95 GLU A N 1
ATOM 715 C CA . GLU A 1 95 ? -6.124 -1.353 -29.653 1.00 93.44 95 GLU A CA 1
ATOM 716 C C . GLU A 1 95 ? -4.979 -2.165 -29.040 1.00 93.44 95 GLU A C 1
ATOM 718 O O . GLU A 1 95 ? -5.201 -3.280 -28.562 1.00 93.44 95 GLU A O 1
ATOM 723 N N . ALA A 1 96 ? -3.780 -1.586 -28.962 1.00 93.75 96 ALA A N 1
ATOM 724 C CA . ALA A 1 96 ? -2.617 -2.197 -28.330 1.00 93.75 96 ALA A CA 1
ATOM 725 C C . ALA A 1 96 ? -2.882 -2.522 -26.853 1.00 93.75 96 ALA A C 1
ATOM 727 O O . ALA A 1 96 ? -2.575 -3.625 -26.391 1.00 93.75 96 ALA A O 1
ATOM 728 N N . ARG A 1 97 ? -3.523 -1.600 -26.123 1.00 95.38 97 ARG A N 1
ATOM 729 C CA . ARG A 1 97 ? -3.941 -1.840 -24.735 1.00 95.38 97 ARG A CA 1
ATOM 730 C C . ARG A 1 97 ? -4.954 -2.965 -24.614 1.00 95.38 97 ARG A C 1
ATOM 732 O O . ARG A 1 97 ? -4.807 -3.817 -23.742 1.00 95.38 97 ARG A O 1
ATOM 739 N N . ALA A 1 98 ? -5.976 -2.979 -25.467 1.00 94.25 98 ALA A N 1
ATOM 740 C CA . ALA A 1 98 ? -7.009 -4.008 -25.433 1.00 94.25 98 ALA A CA 1
ATOM 741 C C . ALA A 1 98 ? -6.427 -5.400 -25.725 1.00 94.25 98 ALA A C 1
ATOM 743 O O . ALA A 1 98 ? -6.765 -6.363 -25.035 1.00 94.25 98 ALA A O 1
ATOM 744 N N . LEU A 1 99 ? -5.511 -5.500 -26.694 1.00 95.25 99 LEU A N 1
ATOM 745 C CA . LEU A 1 99 ? -4.807 -6.740 -27.020 1.00 95.25 99 LEU A CA 1
ATOM 746 C C . LEU A 1 99 ? -3.931 -7.221 -25.856 1.00 95.25 99 LEU A C 1
ATOM 748 O O . LEU A 1 99 ? -4.010 -8.388 -25.475 1.00 95.25 99 LEU A O 1
ATOM 752 N N . ALA A 1 100 ? -3.140 -6.332 -25.253 1.00 96.44 100 ALA A N 1
ATOM 753 C CA . ALA A 1 100 ? -2.302 -6.670 -24.103 1.00 96.44 100 ALA A CA 1
ATOM 754 C C . ALA A 1 100 ? -3.132 -7.076 -22.873 1.00 96.44 100 ALA A C 1
ATOM 756 O O . ALA A 1 100 ? -2.827 -8.073 -22.219 1.00 96.44 100 ALA A O 1
ATOM 757 N N . ARG A 1 101 ? -4.236 -6.367 -22.600 1.00 94.19 101 ARG A N 1
ATOM 758 C CA . ARG A 1 101 ? -5.155 -6.703 -21.503 1.00 94.19 101 ARG A CA 1
ATOM 759 C C . ARG A 1 101 ? -5.781 -8.079 -21.711 1.00 94.19 101 ARG A C 1
ATOM 761 O O . ARG A 1 101 ? -5.873 -8.851 -20.762 1.00 94.19 101 ARG A O 1
ATOM 768 N N . ALA A 1 102 ? -6.161 -8.418 -22.945 1.00 94.75 102 ALA A N 1
ATOM 769 C CA . ALA A 1 102 ? -6.698 -9.737 -23.270 1.00 94.75 102 ALA A CA 1
ATOM 770 C C . ALA A 1 102 ? -5.689 -10.863 -22.989 1.00 94.75 102 ALA A C 1
ATOM 772 O O . ALA A 1 102 ? -6.077 -11.892 -22.444 1.00 94.75 102 ALA A O 1
ATOM 773 N N . VAL A 1 103 ? -4.400 -10.652 -23.285 1.00 95.31 103 VAL A N 1
ATOM 774 C CA . VAL A 1 103 ? -3.327 -11.604 -22.940 1.00 95.31 103 VAL A CA 1
ATOM 775 C C . VAL A 1 103 ? -3.230 -11.813 -21.427 1.00 95.31 103 VAL A C 1
ATOM 777 O O . VAL A 1 103 ? -3.131 -12.949 -20.972 1.00 95.31 103 VAL A O 1
ATOM 780 N N . CYS A 1 104 ? -3.292 -10.740 -20.637 1.00 93.69 104 CYS A N 1
ATOM 781 C CA . CYS A 1 104 ? -3.265 -10.827 -19.175 1.00 93.69 104 CYS A CA 1
ATOM 782 C C . CYS A 1 104 ? -4.474 -11.578 -18.602 1.00 93.69 104 CYS A C 1
ATOM 784 O O . CYS A 1 104 ? -4.318 -12.431 -17.727 1.00 93.69 104 CYS A O 1
ATOM 786 N N . VAL A 1 105 ? -5.673 -11.305 -19.126 1.00 91.81 105 VAL A N 1
ATOM 787 C CA . VAL A 1 105 ? -6.901 -12.007 -18.725 1.00 91.81 105 VAL A CA 1
ATOM 788 C C . VAL A 1 105 ? -6.829 -13.494 -19.091 1.00 91.81 105 VAL A C 1
ATOM 790 O O . VAL A 1 105 ? -7.135 -14.337 -18.250 1.00 91.81 105 VAL A O 1
ATOM 793 N N . ASP A 1 106 ? -6.377 -13.834 -20.303 1.00 92.12 106 ASP A N 1
ATOM 794 C CA . ASP A 1 106 ? -6.215 -15.228 -20.755 1.00 92.12 106 ASP A CA 1
ATOM 795 C C . ASP A 1 106 ? -5.159 -15.987 -19.933 1.00 92.12 106 ASP A C 1
ATOM 797 O O . ASP A 1 106 ? -5.317 -17.170 -19.634 1.00 92.12 106 ASP A O 1
ATOM 801 N N . ALA A 1 107 ? -4.118 -15.285 -19.474 1.00 89.06 107 ALA A N 1
ATOM 802 C CA . ALA A 1 107 ? -3.116 -15.833 -18.565 1.00 89.06 107 ALA A CA 1
ATOM 803 C C . ALA A 1 107 ? -3.658 -16.113 -17.146 1.00 89.06 107 ALA A C 1
ATOM 805 O O . ALA A 1 107 ? -2.992 -16.800 -16.370 1.00 89.06 107 ALA A O 1
ATOM 806 N N . GLY A 1 108 ? -4.854 -15.624 -16.799 1.00 88.06 108 GLY A N 1
ATOM 807 C CA . GLY A 1 108 ? -5.485 -15.833 -15.494 1.00 88.06 108 GLY A CA 1
ATOM 808 C C . GLY A 1 108 ? -5.183 -14.745 -14.462 1.00 88.06 108 GLY A C 1
ATOM 809 O O . GLY A 1 108 ? -5.377 -14.973 -13.265 1.00 88.06 108 GLY A O 1
ATOM 810 N N . VAL A 1 109 ? -4.713 -13.569 -14.892 1.00 86.56 109 VAL A N 1
ATOM 811 C CA . VAL A 1 109 ? -4.607 -12.393 -14.017 1.00 86.56 109 VAL A CA 1
ATOM 812 C C . VAL A 1 109 ? -6.023 -11.941 -13.652 1.00 86.56 109 VAL A C 1
ATOM 814 O O . VAL A 1 109 ? -6.850 -11.689 -14.527 1.00 86.56 109 VAL A O 1
ATOM 817 N N . ARG A 1 110 ? -6.324 -11.907 -12.351 1.00 77.12 110 ARG A N 1
ATOM 818 C CA . ARG A 1 110 ? -7.666 -11.612 -11.823 1.00 77.12 110 ARG A CA 1
ATOM 819 C C . ARG A 1 110 ? -7.908 -10.100 -11.736 1.00 77.12 110 ARG A C 1
ATOM 821 O O . ARG A 1 110 ? -6.954 -9.333 -11.645 1.00 77.12 110 ARG A O 1
ATOM 828 N N . ASP A 1 111 ? -9.186 -9.716 -11.741 1.00 63.19 111 ASP A N 1
ATOM 829 C CA . ASP A 1 111 ? -9.710 -8.336 -11.763 1.00 63.19 111 ASP A CA 1
ATOM 830 C C . ASP A 1 111 ? -9.491 -7.590 -10.425 1.00 63.19 111 ASP A C 1
ATOM 832 O O . ASP A 1 111 ? -10.416 -7.179 -9.729 1.00 63.19 111 ASP A O 1
ATOM 836 N N . GLU A 1 112 ? -8.232 -7.439 -10.026 1.00 64.31 112 GLU A N 1
ATOM 837 C CA . GLU A 1 112 ? -7.808 -6.330 -9.178 1.00 64.31 112 GLU A CA 1
ATOM 838 C C . GLU A 1 112 ? -7.294 -5.260 -10.143 1.00 64.31 112 GLU A C 1
ATOM 840 O O . GLU A 1 112 ? -6.248 -5.469 -10.763 1.00 64.31 112 GLU A O 1
ATOM 845 N N . ASP A 1 113 ? -8.032 -4.154 -10.317 1.00 62.19 113 ASP A N 1
ATOM 846 C CA . ASP A 1 113 ? -7.789 -3.153 -11.377 1.00 62.19 113 ASP A CA 1
ATOM 847 C C . ASP A 1 113 ? -6.304 -2.784 -11.515 1.00 62.19 113 ASP A C 1
ATOM 849 O O . ASP A 1 113 ? -5.751 -2.762 -12.613 1.00 62.19 113 ASP A O 1
ATOM 853 N N . ARG A 1 114 ? -5.617 -2.617 -10.379 1.00 70.25 114 ARG A N 1
ATOM 854 C CA . ARG A 1 114 ? -4.186 -2.310 -10.334 1.00 70.25 114 ARG A CA 1
ATOM 855 C C . ARG A 1 114 ? -3.302 -3.411 -10.935 1.00 70.25 114 ARG A C 1
ATOM 857 O O . ARG A 1 114 ? -2.398 -3.109 -11.706 1.00 70.25 114 ARG A O 1
ATOM 864 N N . ARG A 1 115 ? -3.544 -4.679 -10.601 1.00 79.31 115 ARG A N 1
ATOM 865 C CA . ARG A 1 115 ? -2.702 -5.811 -11.025 1.00 79.31 115 ARG A CA 1
ATOM 866 C C . ARG A 1 115 ? -2.897 -6.130 -12.505 1.00 79.31 115 ARG A C 1
ATOM 868 O O . ARG A 1 115 ? -1.949 -6.501 -13.199 1.00 79.31 115 ARG A O 1
ATOM 875 N N . LEU A 1 116 ? -4.123 -5.958 -12.995 1.00 87.38 116 LEU A N 1
ATOM 876 C CA . LEU A 1 116 ? -4.438 -6.119 -14.408 1.00 87.38 116 LEU A CA 1
ATOM 877 C C . LEU A 1 116 ? -3.860 -4.973 -15.253 1.00 87.38 116 LEU A C 1
ATOM 879 O O . LEU A 1 116 ? -3.333 -5.233 -16.336 1.00 87.38 116 LEU A O 1
ATOM 883 N N . ASP A 1 117 ? -3.886 -3.733 -14.760 1.00 89.00 117 ASP A N 1
ATOM 884 C CA . ASP A 1 117 ? -3.264 -2.589 -15.436 1.00 89.00 117 ASP A CA 1
ATOM 885 C C . ASP A 1 117 ? -1.731 -2.700 -15.475 1.00 89.00 117 ASP A C 1
ATOM 887 O O . ASP A 1 117 ? -1.130 -2.463 -16.525 1.00 89.00 117 ASP A O 1
ATOM 891 N N . GLU A 1 118 ? -1.096 -3.133 -14.381 1.00 87.19 118 GLU A N 1
ATOM 892 C CA . GLU A 1 118 ? 0.348 -3.405 -14.330 1.00 87.19 118 GLU A CA 1
ATOM 893 C C . GLU A 1 118 ? 0.745 -4.519 -15.318 1.00 87.19 118 GLU A C 1
ATOM 895 O O . GLU A 1 118 ? 1.659 -4.334 -16.121 1.00 87.19 118 GLU A O 1
ATOM 900 N N . CYS A 1 119 ? 0.001 -5.634 -15.354 1.00 91.00 119 CYS A N 1
ATOM 901 C CA . CYS A 1 119 ? 0.228 -6.686 -16.350 1.00 91.00 119 CYS A CA 1
ATOM 902 C C . CYS A 1 119 ? 0.066 -6.164 -17.784 1.00 91.00 119 CYS A C 1
ATOM 904 O O . CYS A 1 119 ? 0.881 -6.458 -18.663 1.00 91.00 119 CYS A O 1
ATOM 906 N N . THR A 1 120 ? -0.990 -5.379 -18.026 1.00 94.06 120 THR A N 1
ATOM 907 C CA . THR A 1 120 ? -1.273 -4.806 -19.347 1.00 94.06 120 THR A CA 1
ATOM 908 C C . THR A 1 120 ? -0.112 -3.923 -19.800 1.00 94.06 120 THR A C 1
ATOM 910 O O . THR A 1 120 ? 0.283 -3.996 -20.965 1.00 94.06 120 THR A O 1
ATOM 913 N N . LEU A 1 121 ? 0.464 -3.131 -18.887 1.00 92.38 121 LEU A N 1
ATOM 914 C CA . LEU A 1 121 ? 1.607 -2.268 -19.171 1.00 92.38 121 LEU A CA 1
ATOM 915 C C . LEU A 1 121 ? 2.850 -3.087 -19.545 1.00 92.38 121 LEU A C 1
ATOM 917 O O . LEU A 1 121 ? 3.513 -2.768 -20.528 1.00 92.38 121 LEU A O 1
ATOM 921 N N . ASP A 1 122 ? 3.141 -4.164 -18.817 1.00 91.31 122 ASP A N 1
ATOM 922 C CA . ASP A 1 122 ? 4.300 -5.018 -19.089 1.00 91.31 122 ASP A CA 1
ATOM 923 C C . ASP A 1 122 ? 4.181 -5.738 -20.439 1.00 91.31 122 ASP A C 1
ATOM 925 O O . ASP A 1 122 ? 5.129 -5.742 -21.232 1.00 91.31 122 ASP A O 1
ATOM 929 N N . VAL A 1 123 ? 3.009 -6.298 -20.754 1.00 95.19 123 VAL A N 1
ATOM 930 C CA . VAL A 1 123 ? 2.768 -6.966 -22.043 1.00 95.19 123 VAL A CA 1
ATOM 931 C C . VAL A 1 123 ? 2.823 -5.968 -23.201 1.00 95.19 123 VAL A C 1
ATOM 933 O O . VAL A 1 123 ? 3.454 -6.262 -24.216 1.00 95.19 123 VAL A O 1
ATOM 936 N N . VAL A 1 124 ? 2.217 -4.780 -23.071 1.00 95.12 124 VAL A N 1
ATOM 937 C CA . VAL A 1 124 ? 2.207 -3.793 -24.166 1.00 95.12 124 VAL A CA 1
ATOM 938 C C . VAL A 1 124 ? 3.584 -3.155 -24.385 1.00 95.12 124 VAL A C 1
ATOM 940 O O . VAL A 1 124 ? 3.991 -2.971 -25.530 1.00 95.12 124 VAL A O 1
ATOM 943 N N . CYS A 1 125 ? 4.346 -2.884 -23.318 1.00 91.88 125 CYS A N 1
ATOM 944 C CA . CYS A 1 125 ? 5.704 -2.340 -23.412 1.00 91.88 125 CYS A CA 1
ATOM 945 C C . CYS A 1 125 ? 6.690 -3.331 -24.041 1.00 91.88 125 CYS A C 1
ATOM 947 O O . CYS A 1 125 ? 7.593 -2.928 -24.776 1.00 91.88 125 CYS A O 1
ATOM 949 N N . THR A 1 126 ? 6.558 -4.620 -23.721 1.00 92.12 126 THR A N 1
ATOM 950 C CA . THR A 1 126 ? 7.501 -5.656 -24.171 1.00 92.12 126 THR A CA 1
ATOM 951 C C . THR A 1 126 ? 7.095 -6.307 -25.490 1.00 92.12 126 THR A C 1
ATOM 953 O O . THR A 1 126 ? 7.958 -6.811 -26.209 1.00 92.12 126 THR A O 1
ATOM 956 N N . GLY A 1 127 ? 5.796 -6.328 -25.803 1.00 93.00 127 GLY A N 1
ATOM 957 C CA . GLY A 1 127 ? 5.229 -7.144 -26.875 1.00 93.00 127 GLY A CA 1
ATOM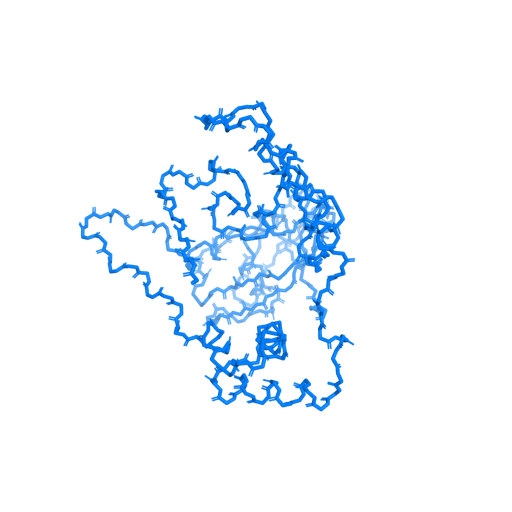 958 C C . GLY A 1 127 ? 5.337 -8.653 -26.618 1.00 93.00 127 GLY A C 1
ATOM 959 O O . GLY A 1 127 ? 5.117 -9.438 -27.541 1.00 93.00 127 GLY A O 1
ATOM 960 N N . ASP A 1 128 ? 5.701 -9.070 -25.400 1.00 94.31 128 ASP A N 1
ATOM 961 C CA . ASP A 1 128 ? 5.917 -10.469 -25.033 1.00 94.31 128 ASP A CA 1
ATOM 962 C C . ASP A 1 128 ? 4.768 -10.973 -24.144 1.00 94.31 128 ASP A C 1
ATOM 964 O O . ASP A 1 128 ? 4.639 -10.540 -22.997 1.00 94.31 128 ASP A O 1
ATOM 968 N N . PRO A 1 129 ? 3.946 -11.935 -24.603 1.00 91.12 129 PRO A N 1
ATOM 969 C CA . PRO A 1 129 ? 2.889 -12.501 -23.770 1.00 91.12 129 PRO A CA 1
ATOM 970 C C . PRO A 1 129 ? 3.424 -13.233 -22.529 1.00 91.12 129 PRO A C 1
ATOM 972 O O . PRO A 1 129 ? 2.699 -13.390 -21.547 1.00 91.12 129 PRO A O 1
ATOM 975 N N . ALA A 1 130 ? 4.695 -13.656 -22.514 1.00 89.19 130 ALA A N 1
ATOM 976 C CA . ALA A 1 130 ? 5.313 -14.234 -21.324 1.00 89.19 130 ALA A CA 1
ATOM 977 C C . ALA A 1 130 ? 5.473 -13.217 -20.180 1.00 89.19 130 ALA A C 1
ATOM 979 O O . ALA A 1 130 ? 5.626 -13.639 -19.030 1.00 89.19 130 ALA A O 1
ATOM 980 N N . ALA A 1 131 ? 5.384 -11.913 -20.466 1.00 88.94 131 ALA A N 1
ATOM 981 C CA . ALA A 1 131 ? 5.375 -10.861 -19.457 1.00 88.94 131 ALA A CA 1
ATOM 982 C C . ALA A 1 131 ? 4.145 -10.932 -18.536 1.00 88.94 131 ALA A C 1
ATOM 984 O O . ALA A 1 131 ? 4.203 -10.431 -17.422 1.00 88.94 131 ALA A O 1
ATOM 985 N N . ALA A 1 132 ? 3.076 -11.642 -18.922 1.00 89.81 132 ALA A N 1
ATOM 986 C CA . ALA A 1 132 ? 1.932 -11.880 -18.043 1.00 89.81 132 ALA A CA 1
ATOM 987 C C . ALA A 1 132 ? 2.232 -12.873 -16.901 1.00 89.81 132 ALA A C 1
ATOM 989 O O . ALA A 1 132 ? 1.563 -12.863 -15.870 1.00 89.81 132 ALA A O 1
ATOM 990 N N . ARG A 1 133 ? 3.251 -13.736 -17.041 1.00 86.12 133 ARG A N 1
ATOM 991 C CA . ARG A 1 133 ? 3.527 -14.850 -16.107 1.00 86.12 133 ARG A CA 1
ATOM 992 C C . ARG A 1 133 ? 3.750 -14.439 -14.643 1.00 86.12 133 ARG A C 1
ATOM 994 O O . ARG A 1 133 ? 3.272 -15.179 -13.789 1.00 86.12 133 ARG A O 1
ATOM 1001 N N . PRO A 1 134 ? 4.457 -13.339 -14.317 1.00 82.12 134 PRO A N 1
ATOM 1002 C CA . PRO A 1 134 ? 4.644 -12.904 -12.930 1.00 82.12 134 PRO A CA 1
ATOM 1003 C C . PRO A 1 134 ? 3.349 -12.427 -12.259 1.00 82.12 134 PRO A C 1
ATOM 1005 O O . PRO A 1 134 ? 3.257 -12.434 -11.035 1.00 82.12 134 PRO A O 1
ATOM 1008 N N . PHE A 1 135 ? 2.357 -12.014 -13.053 1.00 82.06 135 PHE A N 1
ATOM 1009 C CA . PHE A 1 135 ? 1.088 -11.472 -12.566 1.00 82.06 135 PHE A CA 1
ATOM 1010 C C . PHE A 1 135 ? 0.041 -12.553 -12.309 1.00 82.06 135 PHE A C 1
ATOM 1012 O O . PHE A 1 135 ? -0.900 -12.326 -11.548 1.00 82.06 135 PHE A O 1
ATOM 1019 N N . VAL A 1 136 ? 0.208 -13.729 -12.917 1.00 79.81 136 VAL A N 1
ATOM 1020 C CA . VAL A 1 136 ? -0.613 -14.900 -12.620 1.00 79.81 136 VAL A CA 1
ATOM 1021 C C . VAL A 1 136 ? -0.302 -15.326 -11.193 1.00 79.81 136 VAL A C 1
ATOM 1023 O O . VAL A 1 136 ? 0.841 -15.660 -10.879 1.00 79.81 136 VAL A O 1
ATOM 1026 N N . ASP A 1 137 ? -1.313 -15.329 -10.325 1.00 62.66 137 ASP A N 1
ATOM 1027 C CA . ASP A 1 137 ? -1.199 -15.956 -9.013 1.00 62.66 137 ASP A CA 1
ATOM 1028 C C . ASP A 1 137 ? -0.827 -17.432 -9.209 1.00 62.66 137 ASP A C 1
ATOM 1030 O O . ASP A 1 137 ? -1.677 -18.299 -9.412 1.00 62.66 137 ASP A O 1
ATOM 1034 N N . GLN A 1 138 ? 0.454 -17.757 -9.058 1.00 50.47 138 GLN A N 1
ATOM 1035 C CA . GLN A 1 138 ? 0.757 -18.939 -8.273 1.00 50.47 138 GLN A CA 1
ATOM 1036 C C . GLN A 1 138 ? 0.363 -18.515 -6.872 1.00 50.47 138 GLN A C 1
ATOM 1038 O O . GLN A 1 138 ? 1.088 -17.711 -6.291 1.00 50.47 138 GLN A O 1
ATOM 1043 N N . GLY A 1 139 ? -0.850 -18.901 -6.440 1.00 44.03 139 GLY A N 1
ATOM 1044 C CA . GLY A 1 139 ? -1.452 -18.436 -5.188 1.00 44.03 139 GLY A CA 1
ATOM 1045 C C . GLY A 1 139 ? -0.378 -18.276 -4.126 1.00 44.03 139 GLY A C 1
ATOM 1046 O O . GLY A 1 139 ? 0.451 -19.179 -4.045 1.00 44.03 139 GLY A O 1
ATOM 1047 N N . ALA A 1 140 ? -0.362 -17.103 -3.469 1.00 40.59 140 ALA A N 1
ATOM 1048 C CA . ALA A 1 140 ? 0.691 -16.585 -2.587 1.00 40.59 140 ALA A CA 1
ATOM 1049 C C . ALA A 1 140 ? 1.741 -17.649 -2.247 1.00 40.59 140 ALA A C 1
ATOM 1051 O O . ALA A 1 140 ? 1.331 -18.655 -1.659 1.00 40.59 140 ALA A O 1
ATOM 1052 N N . PRO A 1 141 ? 3.035 -17.474 -2.612 1.00 34.59 141 PRO A N 1
ATOM 1053 C CA . PRO A 1 141 ? 4.041 -18.519 -2.449 1.00 34.59 141 PRO A CA 1
ATOM 1054 C C . PRO A 1 141 ? 3.826 -19.164 -1.095 1.00 34.59 141 PRO A C 1
ATOM 1056 O O . PRO A 1 141 ? 3.814 -18.448 -0.091 1.00 34.59 141 PRO A O 1
ATOM 1059 N N . ALA A 1 142 ? 3.537 -20.472 -1.098 1.00 38.34 142 ALA A N 1
ATOM 1060 C CA . ALA A 1 142 ? 3.326 -21.203 0.135 1.00 38.34 142 ALA A CA 1
ATOM 1061 C C . ALA A 1 142 ? 4.467 -20.788 1.054 1.00 38.34 142 ALA A C 1
ATOM 1063 O O . ALA A 1 142 ? 5.635 -20.962 0.682 1.00 38.34 142 ALA A O 1
ATOM 1064 N N . LEU A 1 143 ? 4.122 -20.159 2.187 1.00 37.22 143 LEU A N 1
ATOM 1065 C CA . LEU A 1 143 ? 5.066 -19.928 3.269 1.00 37.22 143 LEU A CA 1
ATOM 1066 C C . LEU A 1 143 ? 5.895 -21.202 3.352 1.00 37.22 143 LEU A C 1
ATOM 1068 O O . LEU A 1 143 ? 5.315 -22.296 3.342 1.00 37.22 143 LEU A O 1
ATOM 1072 N N . ALA A 1 144 ? 7.222 -21.057 3.285 1.00 41.94 1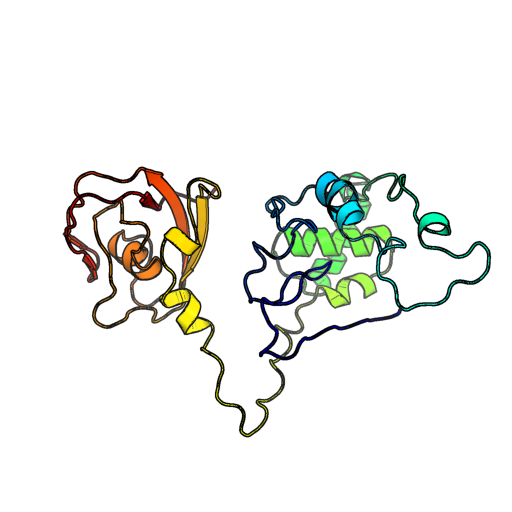44 ALA A N 1
ATOM 1073 C CA . ALA A 1 144 ? 8.130 -22.194 3.297 1.00 41.94 144 ALA A CA 1
ATOM 1074 C C . ALA A 1 144 ? 7.612 -23.222 4.316 1.00 41.94 144 ALA A C 1
ATOM 1076 O O . ALA A 1 144 ? 7.177 -22.797 5.394 1.00 41.94 144 ALA A O 1
ATOM 1077 N N . PRO A 1 145 ? 7.582 -24.531 3.983 1.00 40.12 145 PRO A N 1
ATOM 1078 C CA . PRO A 1 145 ? 7.083 -25.535 4.913 1.00 40.12 145 PRO A CA 1
ATOM 1079 C C . PRO A 1 145 ? 7.719 -25.267 6.279 1.00 40.12 145 PRO A C 1
ATOM 1081 O O . PRO A 1 145 ? 8.928 -25.007 6.312 1.00 40.12 145 PRO A O 1
ATOM 1084 N N . PRO A 1 146 ? 6.920 -25.224 7.364 1.00 38.81 146 PRO A N 1
ATOM 1085 C CA . PRO A 1 146 ? 7.388 -24.746 8.652 1.00 38.81 146 PRO A CA 1
ATOM 1086 C C . PRO A 1 146 ? 8.706 -25.429 8.993 1.00 38.81 146 PRO A C 1
ATOM 1088 O O . PRO A 1 146 ? 8.804 -26.656 8.953 1.00 38.81 146 PRO A O 1
ATOM 1091 N N . VAL A 1 147 ? 9.728 -24.622 9.280 1.00 45.03 147 VAL A N 1
ATOM 1092 C CA . VAL A 1 147 ? 10.968 -25.109 9.883 1.00 45.03 147 VAL A CA 1
ATOM 1093 C C . VAL A 1 147 ? 10.560 -25.866 11.140 1.00 45.03 147 VAL A C 1
ATOM 1095 O O . VAL A 1 147 ? 10.072 -25.258 12.095 1.00 45.03 147 VAL A O 1
ATOM 1098 N N . GLU A 1 148 ? 10.688 -27.194 11.114 1.00 33.41 148 GLU A N 1
ATOM 1099 C CA . GLU A 1 148 ? 10.373 -28.039 12.263 1.00 33.41 148 GLU A CA 1
ATOM 1100 C C . GLU A 1 148 ? 11.168 -27.528 13.472 1.00 33.41 148 GLU A C 1
ATOM 1102 O O . GLU A 1 148 ? 12.396 -27.612 13.512 1.00 33.41 148 GLU A O 1
ATOM 1107 N N . GLY A 1 149 ? 10.454 -26.956 14.446 1.00 43.84 149 GLY A N 1
ATOM 1108 C CA . GLY A 1 149 ? 11.022 -26.483 15.708 1.00 43.84 149 GLY A CA 1
ATOM 1109 C C . GLY A 1 149 ? 11.167 -24.967 15.883 1.00 43.84 149 GLY A C 1
ATOM 1110 O O . GLY A 1 149 ? 11.623 -24.559 16.950 1.00 43.84 149 GLY A O 1
ATOM 1111 N N . ALA A 1 150 ? 10.766 -24.121 14.927 1.00 41.72 150 ALA A N 1
ATOM 1112 C CA . ALA A 1 150 ? 10.598 -22.691 15.210 1.00 41.72 150 ALA A CA 1
ATOM 1113 C C . ALA A 1 150 ? 9.286 -22.462 15.998 1.00 41.72 150 ALA A C 1
ATOM 1115 O O . ALA A 1 150 ? 8.258 -23.022 15.609 1.00 41.72 150 ALA A O 1
ATOM 1116 N N . PRO A 1 151 ? 9.272 -21.677 17.097 1.00 43.06 151 PRO A N 1
ATOM 1117 C CA . PRO A 1 151 ? 8.010 -21.273 17.714 1.00 43.06 151 PRO A CA 1
ATOM 1118 C C . PRO A 1 151 ? 7.183 -20.508 16.666 1.00 43.06 151 PRO A C 1
ATOM 1120 O O . PRO A 1 151 ? 7.760 -19.681 15.955 1.00 43.06 151 PRO A O 1
ATOM 1123 N N . PRO A 1 152 ? 5.874 -20.787 16.516 1.00 41.00 152 PRO A N 1
ATOM 1124 C CA . PRO A 1 152 ? 5.053 -20.066 15.554 1.00 41.00 152 PRO A CA 1
ATOM 1125 C C . PRO A 1 152 ? 5.134 -18.569 15.866 1.00 41.00 152 PRO A C 1
ATOM 1127 O O . PRO A 1 152 ? 4.943 -18.161 17.014 1.00 41.00 152 PRO A O 1
ATOM 1130 N N . GLY A 1 153 ? 5.454 -17.761 14.853 1.00 41.72 153 GLY A N 1
ATOM 1131 C CA . GLY A 1 153 ? 5.197 -16.324 14.920 1.00 41.72 153 GLY A CA 1
ATOM 1132 C C . GLY A 1 153 ? 3.702 -16.077 15.171 1.00 41.72 153 GLY A C 1
ATOM 1133 O O . GLY A 1 153 ? 2.901 -16.997 14.966 1.00 41.72 153 GLY A O 1
ATOM 1134 N N . PRO A 1 154 ? 3.306 -14.885 15.651 1.00 43.66 154 PRO A N 1
ATOM 1135 C CA . PRO A 1 154 ? 1.894 -14.578 15.839 1.00 43.66 154 PRO A CA 1
ATOM 1136 C C . PRO A 1 154 ? 1.142 -14.808 14.522 1.00 43.66 154 PRO A C 1
ATOM 1138 O O . PRO A 1 154 ? 1.610 -14.441 13.447 1.00 43.66 154 PRO A O 1
ATOM 1141 N N . ASP A 1 155 ? 0.013 -15.502 14.615 1.00 47.81 155 ASP A N 1
ATOM 1142 C CA . ASP A 1 155 ? -0.836 -15.822 13.475 1.00 47.81 155 ASP A CA 1
ATOM 1143 C C . ASP A 1 155 ? -1.359 -14.505 12.859 1.00 47.81 155 ASP A C 1
ATOM 1145 O O . ASP A 1 155 ? -1.941 -13.700 13.589 1.00 47.81 155 ASP A O 1
ATOM 1149 N N . PRO A 1 156 ? -1.168 -14.241 11.552 1.00 48.25 156 PRO A N 1
ATOM 1150 C CA . PRO A 1 156 ? -1.625 -13.002 10.913 1.00 48.25 156 PRO A CA 1
ATOM 1151 C C . PRO A 1 156 ? -3.152 -12.813 10.984 1.00 48.25 156 PRO A C 1
ATOM 1153 O O . PRO A 1 156 ? -3.638 -11.687 10.873 1.00 48.25 156 PRO A O 1
ATOM 1156 N N . SER A 1 157 ? -3.925 -13.880 11.233 1.00 55.28 157 SER A N 1
ATOM 1157 C CA . SER A 1 157 ? -5.350 -13.759 11.569 1.00 55.28 157 SER A CA 1
ATOM 1158 C C . SER A 1 157 ? -5.573 -13.088 12.930 1.00 55.28 157 SER A C 1
ATOM 1160 O O . SER A 1 157 ? -6.509 -12.310 13.080 1.00 55.28 157 SER A O 1
ATOM 1162 N N . VAL A 1 158 ? -4.675 -13.290 13.896 1.00 58.41 158 VAL A N 1
ATOM 1163 C CA . VAL A 1 158 ? -4.733 -12.658 15.221 1.00 58.41 158 VAL A CA 1
ATOM 1164 C C . VAL A 1 158 ? -4.398 -11.170 15.123 1.00 58.41 158 VAL A C 1
ATOM 1166 O O . VAL A 1 158 ? -5.077 -10.369 15.761 1.00 58.41 158 VAL A O 1
ATOM 1169 N N . GLU A 1 159 ? -3.433 -10.767 14.286 1.00 61.06 159 GLU A N 1
ATOM 1170 C CA . GLU A 1 159 ? -3.069 -9.349 14.109 1.00 61.06 159 GLU A CA 1
ATOM 1171 C C . GLU A 1 159 ? -4.217 -8.501 13.543 1.00 61.06 159 GLU A C 1
ATOM 1173 O O . GLU A 1 159 ? -4.493 -7.414 14.059 1.00 61.06 159 GLU A O 1
ATOM 1178 N N . GLY A 1 160 ? -4.950 -9.018 12.551 1.00 66.00 160 GLY A N 1
ATOM 1179 C CA . GLY A 1 160 ? -6.135 -8.341 12.011 1.00 66.00 160 GLY A CA 1
ATOM 1180 C C . GLY A 1 160 ? -7.249 -8.155 13.050 1.00 66.00 160 GLY A C 1
ATOM 1181 O O . GLY A 1 160 ? -7.941 -7.132 13.039 1.00 66.00 160 GLY A O 1
ATOM 1182 N N . CYS A 1 161 ? -7.389 -9.105 13.980 1.00 76.06 161 CYS A N 1
ATOM 1183 C CA . CYS A 1 161 ? -8.424 -9.088 15.013 1.00 76.06 161 CYS A CA 1
ATOM 1184 C C . CYS A 1 161 ? -8.091 -8.186 16.211 1.00 76.06 161 CYS A C 1
ATOM 1186 O O . CYS A 1 161 ? -8.997 -7.588 16.795 1.00 76.06 161 CYS A O 1
ATOM 1188 N N . VAL A 1 162 ? -6.809 -8.050 16.573 1.00 80.00 162 VAL A N 1
ATOM 1189 C CA . VAL A 1 162 ? -6.384 -7.244 17.736 1.00 80.00 162 VAL A CA 1
ATOM 1190 C C . VAL A 1 162 ? -6.036 -5.792 17.393 1.00 80.00 162 VAL A C 1
ATOM 1192 O O . VAL A 1 162 ? -5.700 -5.018 18.298 1.00 80.00 162 VAL A O 1
ATOM 1195 N N . ALA A 1 163 ? -6.131 -5.402 16.119 1.00 86.81 163 ALA A N 1
ATOM 1196 C CA . ALA A 1 163 ? -5.843 -4.049 15.658 1.00 86.81 163 ALA A CA 1
ATOM 1197 C C . ALA A 1 163 ? -6.768 -2.990 16.294 1.00 86.81 163 ALA A C 1
ATOM 1199 O O . ALA A 1 163 ? -7.989 -3.150 16.379 1.00 86.81 163 ALA A O 1
ATOM 1200 N N . GLU A 1 164 ? -6.164 -1.881 16.721 1.00 90.75 164 GLU A N 1
ATOM 1201 C CA . GLU A 1 164 ? -6.830 -0.723 17.325 1.00 90.75 164 GLU A CA 1
ATOM 1202 C C . GLU A 1 164 ? -6.962 0.404 16.304 1.00 90.75 164 GLU A C 1
ATOM 1204 O O . GLU A 1 164 ? -6.118 0.539 15.413 1.00 90.75 164 GLU A O 1
ATOM 1209 N N . GLY A 1 165 ? -7.984 1.249 16.457 1.00 89.25 165 GLY A N 1
ATOM 1210 C CA . GLY A 1 165 ? -8.230 2.387 15.566 1.00 89.25 165 GLY A CA 1
ATOM 1211 C C . GLY A 1 165 ? -6.989 3.252 15.316 1.00 89.25 165 GLY A C 1
ATOM 1212 O O . GLY A 1 165 ? -6.690 3.567 14.167 1.00 89.25 165 GLY A O 1
ATOM 1213 N N . ARG A 1 166 ? -6.205 3.536 16.361 1.00 89.12 166 ARG A N 1
ATOM 1214 C CA . ARG A 1 166 ? -4.966 4.333 16.340 1.00 89.12 166 ARG A CA 1
ATOM 1215 C C . ARG A 1 166 ? -3.870 3.771 15.444 1.00 89.12 166 ARG A C 1
ATOM 1217 O O . ARG A 1 166 ? -3.028 4.523 14.953 1.00 89.12 166 ARG A O 1
ATOM 1224 N N . HIS A 1 167 ? -3.858 2.454 15.237 1.00 86.56 167 HIS A N 1
ATOM 1225 C CA . HIS A 1 167 ? -2.904 1.814 14.337 1.00 86.56 167 HIS A CA 1
ATOM 1226 C C . HIS A 1 167 ? -3.292 2.059 12.877 1.00 86.56 167 HIS A C 1
ATOM 1228 O O . HIS A 1 167 ? -2.418 2.070 12.008 1.00 86.56 167 HIS A O 1
ATOM 1234 N N . ARG A 1 168 ? -4.581 2.319 12.605 1.00 88.00 168 ARG A N 1
ATOM 1235 C CA . ARG A 1 168 ? -5.097 2.487 11.248 1.00 88.00 168 ARG A CA 1
ATOM 1236 C C . ARG A 1 168 ? -5.338 3.933 10.836 1.00 88.00 168 ARG A C 1
ATOM 1238 O O . ARG A 1 168 ? -4.918 4.309 9.744 1.00 88.00 168 ARG A O 1
ATOM 1245 N N . VAL A 1 169 ? -5.991 4.725 11.681 1.00 84.56 169 VAL A N 1
ATOM 1246 C CA . VAL A 1 169 ? -6.358 6.114 11.391 1.00 84.56 169 VAL A CA 1
ATOM 1247 C C . VAL A 1 169 ? -5.930 7.047 12.521 1.00 84.56 169 VAL A C 1
ATOM 1249 O O . VAL A 1 169 ? -6.044 6.721 13.699 1.00 84.56 169 VAL A O 1
ATOM 1252 N N . ASN A 1 170 ? -5.406 8.212 12.154 1.00 90.62 170 ASN A N 1
ATOM 1253 C CA . ASN A 1 170 ? -4.990 9.279 13.063 1.00 90.62 170 ASN A CA 1
ATOM 1254 C C . ASN A 1 170 ? -4.982 10.625 12.317 1.00 90.62 170 ASN A C 1
ATOM 1256 O O . ASN A 1 170 ? -5.308 10.687 11.132 1.00 90.62 170 ASN A O 1
ATOM 1260 N N . ALA A 1 171 ? -4.556 11.702 12.977 1.00 80.38 171 ALA A N 1
ATOM 1261 C CA . ALA A 1 171 ? -4.520 13.032 12.368 1.00 80.38 171 ALA A CA 1
ATOM 1262 C C . ALA A 1 171 ? -3.672 13.119 11.076 1.00 80.38 171 ALA A C 1
ATOM 1264 O O . ALA A 1 171 ? -3.921 13.985 10.241 1.00 80.38 171 ALA A O 1
ATOM 1265 N N . GLN A 1 172 ? -2.671 12.247 10.900 1.00 83.19 172 GLN A N 1
ATOM 1266 C CA . GLN A 1 172 ? -1.834 12.173 9.695 1.00 83.19 172 GLN A CA 1
ATOM 1267 C C . GLN A 1 172 ? -2.377 11.190 8.644 1.00 83.19 172 GLN A C 1
ATOM 1269 O O . GLN A 1 172 ? -2.067 11.331 7.463 1.00 83.19 172 GLN A O 1
ATOM 1274 N N . ARG A 1 173 ? -3.181 10.205 9.058 1.00 82.56 173 ARG A N 1
ATOM 1275 C CA . ARG A 1 173 ? -3.863 9.218 8.208 1.00 82.56 173 ARG A CA 1
ATOM 1276 C C . ARG A 1 173 ? -5.367 9.262 8.504 1.00 82.56 173 ARG A C 1
ATOM 1278 O O . ARG A 1 173 ? -5.850 8.444 9.285 1.00 82.56 173 ARG A O 1
ATOM 1285 N N . PRO A 1 174 ? -6.112 10.226 7.933 1.00 86.00 174 PRO A N 1
ATOM 1286 C CA . PRO A 1 174 ? -7.467 10.516 8.386 1.00 86.00 174 PRO A CA 1
ATOM 1287 C C . PRO A 1 174 ? -8.488 9.447 7.997 1.00 86.00 174 PRO A C 1
ATOM 1289 O O . PRO A 1 174 ? -9.574 9.436 8.562 1.00 86.00 174 PRO A O 1
ATOM 1292 N N . GLN A 1 175 ? -8.185 8.562 7.045 1.00 89.62 175 GLN A N 1
ATOM 1293 C CA . GLN A 1 175 ? -9.077 7.480 6.633 1.00 89.62 175 GLN A CA 1
ATOM 1294 C C . GLN A 1 175 ? -8.284 6.248 6.181 1.00 89.62 175 GLN A C 1
ATOM 1296 O O . GLN A 1 175 ? -7.106 6.362 5.837 1.00 89.62 175 GLN A O 1
ATOM 1301 N N . GLY A 1 176 ? -8.917 5.072 6.174 1.00 84.62 176 GLY A N 1
ATOM 1302 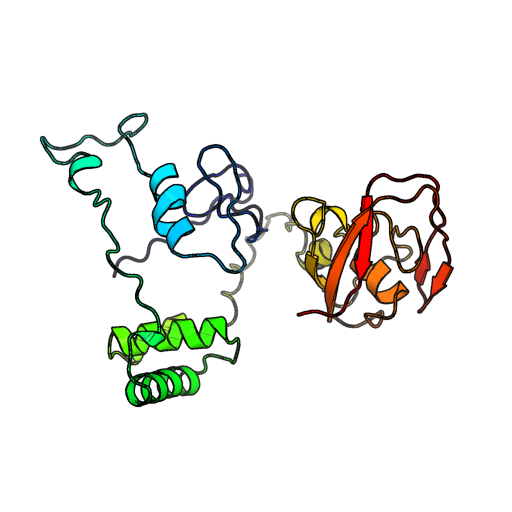C CA . GLY A 1 176 ? -8.288 3.855 5.663 1.00 84.62 176 GLY A CA 1
ATOM 1303 C C . GLY A 1 176 ? -9.149 2.596 5.760 1.00 84.62 176 GLY A C 1
ATOM 1304 O O . GLY A 1 176 ? -9.994 2.459 6.643 1.00 84.62 176 GLY A O 1
ATOM 1305 N N . TRP A 1 177 ? -8.898 1.650 4.852 1.00 87.94 177 TRP A N 1
ATOM 1306 C CA . TRP A 1 177 ? -9.521 0.320 4.836 1.00 87.94 177 TRP A CA 1
ATOM 1307 C C . TRP A 1 177 ? -8.900 -0.620 5.864 1.00 87.94 177 TRP A C 1
ATOM 1309 O O . TRP A 1 177 ? -7.682 -0.725 5.902 1.00 87.94 177 TRP A O 1
ATOM 1319 N N . HIS A 1 178 ? -9.689 -1.352 6.640 1.00 88.81 178 HIS A N 1
ATOM 1320 C CA . HIS A 1 178 ? -9.203 -2.423 7.515 1.00 88.81 178 HIS A CA 1
ATOM 1321 C C . HIS A 1 178 ? -9.881 -3.743 7.166 1.00 88.81 178 HIS A C 1
ATOM 1323 O O . HIS A 1 178 ? -11.098 -3.777 6.968 1.00 88.81 178 HIS A O 1
ATOM 1329 N N . ASP A 1 179 ? -9.094 -4.813 7.101 1.00 86.69 179 ASP A N 1
ATOM 1330 C CA . ASP A 1 179 ? -9.578 -6.169 6.869 1.00 86.69 179 ASP A CA 1
ATOM 1331 C C . ASP A 1 179 ? -9.782 -6.884 8.203 1.00 86.69 179 ASP A C 1
ATOM 1333 O O . ASP A 1 179 ? -8.866 -6.994 9.017 1.00 86.69 179 ASP A O 1
ATOM 1337 N N . CYS A 1 180 ? -10.996 -7.379 8.417 1.00 85.94 180 CYS A N 1
ATOM 1338 C CA . CYS A 1 180 ? -11.362 -8.192 9.563 1.00 85.94 180 CYS A CA 1
ATOM 1339 C C . CYS A 1 180 ? -11.476 -9.651 9.125 1.00 85.94 180 CYS A C 1
ATOM 1341 O O . CYS A 1 180 ? -12.375 -9.969 8.342 1.00 85.94 180 CYS A O 1
ATOM 1343 N N . PRO A 1 181 ? -10.584 -10.539 9.594 1.00 83.88 181 PRO A N 1
ATOM 1344 C CA . PRO A 1 181 ? -10.739 -11.980 9.432 1.00 83.88 181 PRO A CA 1
ATOM 1345 C C . PRO A 1 181 ? -12.074 -12.511 9.979 1.00 83.88 181 PRO A C 1
ATOM 1347 O O . PRO A 1 181 ? -12.725 -11.882 10.816 1.00 83.88 181 PRO A O 1
ATOM 1350 N N . ALA A 1 182 ? -12.470 -13.698 9.513 1.00 73.19 182 ALA A N 1
ATOM 1351 C CA . ALA A 1 182 ? -13.517 -14.463 10.185 1.00 73.19 182 ALA A CA 1
ATOM 1352 C C . ALA A 1 182 ? -13.019 -14.850 11.590 1.00 73.19 182 ALA A C 1
ATOM 1354 O O . ALA A 1 182 ? -11.824 -15.069 11.774 1.00 73.19 182 ALA A O 1
ATOM 1355 N N . ASP A 1 183 ? -13.926 -14.912 12.564 1.00 73.00 183 ASP A N 1
ATOM 1356 C CA . ASP A 1 183 ? -13.648 -15.301 13.957 1.00 73.00 183 ASP A CA 1
ATOM 1357 C C . ASP A 1 183 ? -12.860 -14.286 14.813 1.00 73.00 183 ASP A C 1
ATOM 1359 O O . ASP A 1 183 ? -12.317 -14.637 15.859 1.00 73.00 183 ASP A O 1
ATOM 1363 N N . CYS A 1 184 ? -12.868 -12.994 14.463 1.00 72.38 184 CYS A N 1
ATOM 1364 C CA . CYS A 1 184 ? -12.242 -11.933 15.275 1.00 72.38 184 CYS A CA 1
ATOM 1365 C C . CYS A 1 184 ? -12.932 -11.602 16.608 1.00 72.38 184 CYS A C 1
ATOM 1367 O O . CYS A 1 184 ? -12.637 -10.575 17.229 1.00 72.38 184 CYS A O 1
ATOM 1369 N N . PHE A 1 185 ? -13.866 -12.435 17.056 1.00 66.12 185 PHE A N 1
ATOM 1370 C CA . PHE A 1 185 ? -14.609 -12.187 18.276 1.00 66.12 185 PHE A CA 1
ATOM 1371 C C . PHE A 1 185 ? -13.921 -12.843 19.477 1.00 66.12 185 PHE A C 1
ATOM 1373 O O . PHE A 1 185 ? -14.147 -14.008 19.802 1.00 66.12 185 PHE A O 1
ATOM 1380 N N . GLU A 1 186 ? -13.088 -12.068 20.175 1.00 62.53 186 GLU A N 1
ATOM 1381 C CA . GLU A 1 186 ? -12.738 -12.394 21.558 1.00 62.53 186 GLU A CA 1
ATOM 1382 C C . GLU A 1 186 ? -14.011 -12.401 22.421 1.00 62.53 186 GLU A C 1
ATOM 1384 O O . GLU A 1 186 ? -14.969 -11.692 22.124 1.00 62.53 186 GLU A O 1
ATOM 1389 N N . ALA A 1 187 ? -14.036 -13.172 23.515 1.00 54.97 187 ALA A N 1
ATOM 1390 C CA . ALA A 1 187 ? -15.233 -13.279 24.358 1.00 54.97 187 ALA A CA 1
ATOM 1391 C C . ALA A 1 187 ? -15.733 -11.913 24.885 1.00 54.97 187 ALA A C 1
ATOM 1393 O O . ALA A 1 187 ? -16.930 -11.767 25.122 1.00 54.97 187 ALA A O 1
ATOM 1394 N N . GLU A 1 188 ? -14.839 -10.922 25.033 1.00 62.16 188 GLU A N 1
ATOM 1395 C CA . GLU A 1 188 ? -15.163 -9.529 25.374 1.00 62.16 188 GLU A CA 1
ATOM 1396 C C . GLU A 1 188 ? -14.107 -8.546 24.813 1.00 62.16 188 GLU A C 1
ATOM 1398 O O . GLU A 1 188 ? -13.157 -8.195 25.519 1.00 62.16 188 GLU A O 1
ATOM 1403 N N . PRO A 1 189 ? -14.237 -8.071 23.564 1.00 75.94 189 PRO A N 1
ATOM 1404 C CA . PRO A 1 189 ? -13.263 -7.156 22.981 1.00 75.94 189 PRO A CA 1
ATOM 1405 C C . PRO A 1 189 ? -13.326 -5.774 23.642 1.00 75.94 189 PRO A C 1
ATOM 1407 O O . PRO A 1 189 ? -14.395 -5.268 23.995 1.00 75.94 189 PRO A O 1
ATOM 1410 N N . SER A 1 190 ? -12.168 -5.127 23.779 1.00 85.12 190 SER A N 1
ATOM 1411 C CA . SER A 1 190 ? -12.088 -3.791 24.369 1.00 85.12 190 SER A CA 1
ATOM 1412 C C . SER A 1 190 ? -12.543 -2.726 23.372 1.00 85.12 190 SER A C 1
ATOM 1414 O O . SER A 1 190 ? -11.817 -2.379 22.439 1.00 85.12 190 SER A O 1
ATOM 1416 N N . ILE A 1 191 ? -13.769 -2.236 23.549 1.00 94.31 191 ILE A N 1
ATOM 1417 C CA . ILE A 1 191 ? -14.356 -1.173 22.733 1.00 94.31 191 ILE A CA 1
ATOM 1418 C C . ILE A 1 191 ? -15.084 -0.150 23.614 1.00 94.31 191 ILE A C 1
ATOM 1420 O O . ILE A 1 191 ? -15.816 -0.513 24.545 1.00 94.31 191 ILE A O 1
ATOM 1424 N N . TRP A 1 192 ? -14.909 1.134 23.306 1.00 94.94 192 TRP A N 1
ATOM 1425 C CA . TRP A 1 192 ? -15.516 2.236 24.047 1.00 94.94 192 TRP A CA 1
ATOM 1426 C C . TRP A 1 192 ? -16.191 3.223 23.105 1.00 94.94 192 TRP A C 1
ATOM 1428 O O . TRP A 1 192 ? -15.591 3.663 22.129 1.00 94.94 192 TRP A O 1
ATOM 1438 N N . GLY A 1 193 ? -17.433 3.588 23.416 1.00 96.25 193 GLY A N 1
ATOM 1439 C CA . GLY A 1 193 ? -18.237 4.488 22.592 1.00 96.25 193 GLY A CA 1
ATOM 1440 C C . GLY A 1 193 ? -19.217 3.795 21.648 1.00 96.25 193 GLY A C 1
ATOM 1441 O O . GLY A 1 193 ? -19.321 2.569 21.586 1.00 96.25 193 GLY A O 1
ATOM 1442 N N . THR A 1 194 ? -19.990 4.613 20.940 1.00 96.38 194 THR A N 1
ATOM 1443 C CA . THR A 1 194 ? -21.075 4.187 20.056 1.00 96.38 194 THR A CA 1
ATOM 1444 C C . THR A 1 194 ? -21.067 5.078 18.825 1.00 96.38 194 THR A C 1
ATOM 1446 O O . THR A 1 194 ? -21.165 6.295 18.959 1.00 96.38 194 THR A O 1
ATOM 1449 N N . ASP A 1 195 ? -20.941 4.476 17.637 1.00 94.38 195 ASP A N 1
ATOM 1450 C CA . ASP A 1 195 ? -20.765 5.128 16.322 1.00 94.38 195 ASP A CA 1
ATOM 1451 C C . ASP A 1 195 ? -19.466 5.944 16.168 1.00 94.38 195 ASP A C 1
ATOM 1453 O O . ASP A 1 195 ? -18.851 5.935 15.101 1.00 94.38 195 ASP A O 1
ATOM 1457 N N . VAL A 1 196 ? -19.015 6.587 17.243 1.00 97.25 196 VAL A N 1
ATOM 1458 C CA . VAL A 1 196 ? -17.674 7.132 17.419 1.00 97.25 196 VAL A CA 1
ATOM 1459 C C . VAL A 1 196 ? -17.019 6.402 18.584 1.00 97.25 196 VAL A C 1
ATOM 1461 O O . VAL A 1 196 ? -17.552 6.390 19.696 1.00 97.25 196 VAL A O 1
ATOM 1464 N N . TYR A 1 197 ? -15.876 5.789 18.309 1.00 97.38 197 TYR A N 1
ATOM 1465 C CA . TYR A 1 197 ? -15.138 4.947 19.240 1.00 97.38 197 TYR A CA 1
ATOM 1466 C C . TYR A 1 197 ? -13.816 5.607 19.609 1.00 97.38 197 TYR A C 1
ATOM 1468 O O . TYR A 1 197 ? -13.234 6.305 18.776 1.00 97.38 197 TYR A O 1
ATOM 1476 N N . THR A 1 198 ? -13.330 5.396 20.831 1.00 92.94 198 THR A N 1
ATOM 1477 C CA . THR A 1 198 ? -11.966 5.808 21.197 1.00 92.94 198 THR A CA 1
ATOM 1478 C C . THR A 1 198 ? -10.953 5.106 20.294 1.00 92.94 198 THR A C 1
ATOM 1480 O O . THR A 1 198 ? -11.166 3.965 19.878 1.00 92.94 198 THR A O 1
ATOM 1483 N N . ASP A 1 199 ? -9.848 5.772 19.969 1.00 92.75 199 ASP A N 1
ATOM 1484 C CA . ASP A 1 199 ? -8.845 5.235 19.046 1.00 92.75 199 ASP A CA 1
ATOM 1485 C C . ASP A 1 199 ? -8.134 3.952 19.529 1.00 92.75 199 ASP A C 1
ATOM 1487 O O . ASP A 1 199 ? -7.567 3.234 18.713 1.00 92.75 199 ASP A O 1
ATOM 1491 N N . ASP A 1 200 ? -8.190 3.601 20.814 1.00 88.75 200 ASP A N 1
ATOM 1492 C CA . ASP A 1 200 ? -7.717 2.317 21.358 1.00 88.75 200 ASP A CA 1
ATOM 1493 C C . ASP A 1 200 ? -8.743 1.176 21.253 1.00 88.75 200 ASP A C 1
ATOM 1495 O O . ASP A 1 200 ? -8.450 0.039 21.625 1.00 88.75 200 ASP A O 1
ATOM 1499 N N . SER A 1 201 ? -9.948 1.436 20.737 1.00 94.19 201 SER A N 1
ATOM 1500 C CA . SER A 1 201 ? -10.958 0.394 20.532 1.00 94.19 201 SER A CA 1
ATOM 1501 C C . SER A 1 201 ? -10.547 -0.582 19.424 1.00 94.19 201 SER A C 1
ATOM 1503 O O . SER A 1 201 ? -10.026 -0.178 18.379 1.00 94.19 201 SER A O 1
ATOM 1505 N N . LYS A 1 202 ? -10.854 -1.874 19.613 1.00 93.25 202 LYS A N 1
ATOM 1506 C CA . LYS A 1 202 ? -10.627 -2.918 18.598 1.00 93.25 202 LYS A CA 1
ATOM 1507 C C . LYS A 1 202 ? -11.507 -2.702 17.365 1.00 93.25 202 LYS A C 1
ATOM 1509 O O . LYS A 1 202 ? -12.735 -2.672 17.474 1.00 93.25 202 LYS A O 1
ATOM 1514 N N . ILE A 1 203 ? -10.886 -2.590 16.187 1.00 94.38 203 ILE A N 1
ATOM 1515 C CA . ILE A 1 203 ? -11.555 -2.183 14.939 1.00 94.38 203 ILE A CA 1
ATOM 1516 C C . ILE A 1 203 ? -12.674 -3.157 14.560 1.00 94.38 203 ILE A C 1
ATOM 1518 O O . ILE A 1 203 ? -13.805 -2.736 14.326 1.00 94.38 203 ILE A O 1
ATOM 1522 N N . CYS A 1 204 ? -12.384 -4.458 14.527 1.00 92.88 204 CYS A N 1
ATOM 1523 C CA . CYS A 1 204 ? -13.337 -5.462 14.050 1.00 92.88 204 CYS A CA 1
ATOM 1524 C C . CYS A 1 204 ? -14.535 -5.632 14.987 1.00 92.88 204 CYS A C 1
ATOM 1526 O O . CYS A 1 204 ? -15.678 -5.702 14.537 1.00 92.88 204 CYS A O 1
ATOM 1528 N N . ALA A 1 205 ? -14.303 -5.574 16.297 1.00 91.94 205 ALA A N 1
ATOM 1529 C CA . ALA A 1 205 ? -15.381 -5.556 17.278 1.00 91.94 205 ALA A CA 1
ATOM 1530 C C . ALA A 1 205 ? -16.250 -4.294 17.163 1.00 91.94 205 ALA A C 1
ATOM 1532 O O . ALA A 1 205 ? -17.478 -4.385 17.193 1.00 91.94 205 ALA A O 1
ATOM 1533 N N . ALA A 1 206 ? -15.630 -3.123 16.978 1.00 95.00 206 ALA A N 1
ATOM 1534 C CA . ALA A 1 206 ? -16.348 -1.870 16.769 1.00 95.00 206 ALA A CA 1
ATOM 1535 C C . ALA A 1 206 ? -17.154 -1.881 15.457 1.00 95.00 206 ALA A C 1
ATOM 1537 O O . ALA A 1 206 ? -18.258 -1.339 15.412 1.00 95.00 206 ALA A O 1
ATOM 1538 N N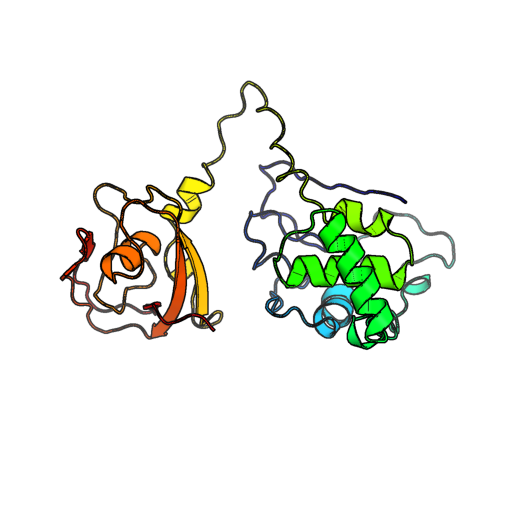 . ALA A 1 207 ? -16.648 -2.529 14.404 1.00 95.06 207 ALA A N 1
ATOM 1539 C CA . ALA A 1 207 ? -17.342 -2.694 13.129 1.00 95.06 207 ALA A CA 1
ATOM 1540 C C . ALA A 1 207 ? -18.601 -3.556 13.259 1.00 95.06 207 ALA A C 1
ATOM 1542 O O . ALA A 1 207 ? -19.657 -3.179 12.745 1.00 95.06 207 ALA A O 1
ATOM 1543 N N . ILE A 1 208 ? -18.509 -4.680 13.976 1.00 92.69 208 ILE A N 1
ATOM 1544 C CA . ILE A 1 208 ? -19.668 -5.528 14.272 1.00 92.69 208 ILE A CA 1
ATOM 1545 C C . ILE A 1 208 ? -20.659 -4.750 15.134 1.00 92.69 208 ILE A C 1
ATOM 1547 O O . ILE A 1 208 ? -21.832 -4.652 14.780 1.00 92.69 208 ILE A O 1
ATOM 1551 N N . HIS A 1 209 ? -20.188 -4.100 16.203 1.00 94.88 209 HIS A N 1
ATOM 1552 C CA . HIS A 1 209 ? -21.017 -3.241 17.047 1.00 94.88 209 HIS A CA 1
ATOM 1553 C C . HIS A 1 209 ? -21.755 -2.166 16.227 1.00 94.88 209 HIS A C 1
ATOM 1555 O O . HIS A 1 209 ? -22.961 -1.983 16.381 1.00 94.88 209 HIS A O 1
ATOM 1561 N N . ALA A 1 210 ? -21.075 -1.514 15.281 1.00 95.50 210 ALA A N 1
ATOM 1562 C CA . ALA A 1 210 ? -21.656 -0.530 14.366 1.00 95.50 210 ALA A CA 1
ATOM 1563 C C . ALA A 1 210 ? -22.582 -1.132 13.288 1.00 95.50 210 ALA A C 1
ATOM 1565 O O . ALA A 1 210 ? -23.225 -0.386 12.554 1.00 95.50 210 ALA A O 1
ATOM 1566 N N . GLY A 1 211 ? -22.648 -2.460 13.161 1.00 93.88 211 GLY A N 1
ATOM 1567 C CA . GLY A 1 211 ? -23.440 -3.155 12.144 1.00 93.88 211 GLY A CA 1
ATOM 1568 C C . GLY A 1 211 ? -22.830 -3.098 10.744 1.00 93.88 211 GLY A C 1
ATOM 1569 O O . GLY A 1 211 ? -23.530 -3.330 9.763 1.00 93.88 211 GLY A O 1
ATOM 1570 N N . ARG A 1 212 ? -21.537 -2.768 10.638 1.00 94.81 212 ARG A N 1
ATOM 1571 C CA . ARG A 1 212 ? -20.792 -2.752 9.371 1.00 94.81 212 ARG A CA 1
ATOM 1572 C C . ARG A 1 212 ? -20.345 -4.144 8.943 1.00 94.81 212 ARG A C 1
ATOM 1574 O O . ARG A 1 212 ? -20.160 -4.368 7.753 1.00 94.81 212 ARG A O 1
ATOM 1581 N N . LEU A 1 213 ? -20.193 -5.059 9.900 1.00 90.56 213 LEU A N 1
ATOM 1582 C CA . LEU A 1 213 ? -19.837 -6.455 9.667 1.00 90.56 213 LEU A CA 1
ATOM 1583 C C . LEU A 1 213 ? -20.731 -7.397 10.487 1.00 90.56 213 LEU A C 1
ATOM 1585 O O . LEU A 1 213 ? -21.118 -7.051 11.605 1.00 90.56 213 LEU A O 1
ATOM 1589 N N . PRO A 1 214 ? -21.054 -8.592 9.971 1.00 85.25 214 PRO A N 1
ATOM 1590 C CA . PRO A 1 214 ? -21.610 -9.675 10.777 1.00 85.25 214 PRO A CA 1
ATOM 1591 C C . PRO A 1 214 ? -20.514 -10.331 11.642 1.00 85.25 214 PRO A C 1
ATOM 1593 O O . PRO A 1 214 ? -19.354 -10.369 11.247 1.00 85.25 214 PRO A O 1
ATOM 1596 N N . ALA A 1 215 ? -20.883 -10.865 12.813 1.00 74.88 215 ALA A N 1
ATOM 1597 C CA . ALA A 1 215 ? -19.932 -11.321 13.840 1.00 74.88 215 ALA A CA 1
ATOM 1598 C C . ALA A 1 215 ? -19.029 -12.508 13.437 1.00 74.88 215 ALA A C 1
ATOM 1600 O O . ALA A 1 215 ? -17.924 -12.624 13.957 1.00 74.88 215 ALA A O 1
ATOM 1601 N N . ASP A 1 216 ? -19.472 -13.329 12.480 1.00 74.75 216 ASP A N 1
ATOM 1602 C CA . ASP A 1 216 ? -18.827 -14.601 12.112 1.00 74.75 216 ASP A CA 1
ATOM 1603 C C . ASP A 1 216 ? -18.375 -14.636 10.640 1.00 74.75 216 ASP A C 1
ATOM 1605 O O . ASP A 1 216 ? -18.297 -15.700 10.024 1.00 74.75 216 ASP A O 1
ATOM 1609 N N . GLN A 1 217 ? -18.156 -13.476 10.013 1.00 77.25 217 GLN A N 1
ATOM 1610 C CA . GLN A 1 217 ? -17.673 -13.432 8.630 1.00 77.25 217 GLN A CA 1
ATOM 1611 C C . GLN A 1 217 ? -16.514 -12.466 8.490 1.00 77.25 217 GLN A C 1
ATOM 1613 O O . GLN A 1 217 ? -16.500 -11.389 9.085 1.00 77.25 217 GLN A O 1
ATOM 1618 N N . ALA A 1 218 ? -15.575 -12.850 7.631 1.00 81.31 218 ALA A N 1
ATOM 1619 C CA . ALA A 1 218 ? -14.549 -11.936 7.185 1.00 81.31 218 ALA A CA 1
ATOM 1620 C C . ALA A 1 218 ? -15.185 -10.780 6.404 1.00 81.31 218 ALA A C 1
ATOM 1622 O O . ALA A 1 218 ? -16.157 -10.967 5.666 1.00 81.31 218 ALA A O 1
ATOM 1623 N N . GLY A 1 219 ? -14.610 -9.592 6.518 1.00 83.88 219 GLY A N 1
ATOM 1624 C CA . GLY A 1 219 ? -15.045 -8.452 5.730 1.00 83.88 219 GLY A CA 1
ATOM 1625 C C . GLY A 1 219 ? -14.159 -7.238 5.920 1.00 83.88 219 GLY A C 1
ATOM 1626 O O . GLY A 1 219 ? -13.319 -7.181 6.815 1.00 83.88 219 GLY A O 1
ATOM 1627 N N . ARG A 1 220 ? -14.351 -6.260 5.042 1.00 90.19 220 ARG A N 1
ATOM 1628 C CA . ARG A 1 220 ? -13.539 -5.051 4.989 1.00 90.19 220 ARG A CA 1
ATOM 1629 C C . ARG A 1 220 ? -14.372 -3.841 5.395 1.00 90.19 220 ARG A C 1
ATOM 1631 O O . ARG A 1 220 ? -15.515 -3.700 4.965 1.00 90.19 220 ARG A O 1
ATOM 1638 N N . VAL A 1 221 ? -13.800 -2.965 6.214 1.00 93.38 221 VAL A N 1
ATOM 1639 C CA . VAL A 1 221 ? -14.457 -1.750 6.722 1.00 93.38 221 VAL A CA 1
ATOM 1640 C C . VAL A 1 221 ? -13.613 -0.518 6.469 1.00 93.38 221 VAL A C 1
ATOM 1642 O O . VAL A 1 221 ? -12.388 -0.586 6.491 1.00 93.38 221 VAL A O 1
ATOM 1645 N N . TYR A 1 222 ? -14.271 0.614 6.236 1.00 93.81 222 TYR A N 1
ATOM 1646 C CA . TYR A 1 222 ? -13.599 1.885 6.007 1.00 93.81 222 TYR A CA 1
ATOM 1647 C C . TYR A 1 222 ? -13.742 2.792 7.229 1.00 93.81 222 TYR A C 1
ATOM 1649 O O . TYR A 1 222 ? -14.851 3.039 7.715 1.00 93.81 222 TYR A O 1
ATOM 1657 N N . LEU A 1 223 ? -12.601 3.234 7.754 1.00 96.12 223 LEU A N 1
ATOM 1658 C CA . LEU A 1 223 ? -12.502 4.029 8.969 1.00 96.12 223 LEU A CA 1
ATOM 1659 C C . LEU A 1 223 ? -12.197 5.482 8.634 1.00 96.12 223 LEU A C 1
ATOM 1661 O O . LEU A 1 223 ? -11.507 5.780 7.664 1.00 96.12 223 LEU A O 1
ATOM 1665 N N . GLU A 1 224 ? -12.643 6.365 9.514 1.00 96.88 224 GLU A N 1
ATOM 1666 C CA . GLU A 1 224 ? -12.331 7.786 9.519 1.00 96.88 224 GLU A CA 1
ATOM 1667 C C . GLU A 1 224 ? -11.850 8.193 10.917 1.00 96.88 224 GLU A C 1
ATOM 1669 O O . GLU A 1 224 ? -12.543 7.943 11.906 1.00 96.88 224 GLU A O 1
ATOM 1674 N N . HIS A 1 225 ? -10.682 8.834 11.003 1.00 97.12 225 HIS A N 1
ATOM 1675 C CA . HIS A 1 225 ? -10.196 9.511 12.204 1.00 97.12 225 HIS A CA 1
ATOM 1676 C C . HIS A 1 225 ? -11.123 10.670 12.552 1.00 97.12 225 HIS A C 1
ATOM 1678 O O . HIS A 1 225 ? -11.520 11.462 11.697 1.00 97.12 225 HIS A O 1
ATOM 1684 N N . ARG A 1 226 ? -11.456 10.786 13.834 1.00 96.00 226 ARG A N 1
ATOM 1685 C CA . ARG A 1 226 ? -12.282 11.863 14.368 1.00 96.00 226 ARG A CA 1
ATOM 1686 C C . ARG A 1 226 ? -11.607 12.467 15.596 1.00 96.00 226 ARG A C 1
ATOM 1688 O O . ARG A 1 226 ? -10.901 11.757 16.309 1.00 96.00 226 ARG A O 1
ATOM 1695 N N . PRO A 1 227 ? -11.855 13.752 15.895 1.00 93.62 227 PRO A N 1
ATOM 1696 C CA . PRO A 1 227 ? -11.413 14.338 17.153 1.00 93.62 227 PRO A CA 1
ATOM 1697 C C . PRO A 1 227 ? -11.897 13.535 18.367 1.00 93.62 227 PRO A C 1
ATOM 1699 O O . PRO A 1 227 ? -12.953 12.891 18.330 1.00 93.62 227 PRO A O 1
ATOM 1702 N N . GLY A 1 228 ? -11.132 13.595 19.453 1.00 93.12 228 GLY A N 1
ATOM 1703 C CA . GLY A 1 228 ? -11.546 13.104 20.761 1.00 93.12 228 GLY A CA 1
ATOM 1704 C C . GLY A 1 228 ? -12.837 13.747 21.280 1.00 93.12 228 GLY A C 1
ATOM 1705 O O . GLY A 1 228 ? -13.213 14.846 20.863 1.00 93.12 228 GLY A O 1
ATOM 1706 N N . GLN A 1 229 ? -13.518 13.065 22.201 1.00 93.94 229 GLN A N 1
ATOM 1707 C CA . GLN A 1 229 ? -14.707 13.573 22.892 1.00 93.94 229 GLN A CA 1
ATOM 1708 C C . GLN A 1 229 ? -14.474 13.637 24.402 1.00 93.94 229 GLN A C 1
ATOM 1710 O O . GLN A 1 229 ? -13.688 12.875 24.959 1.00 93.94 229 GLN A O 1
ATOM 1715 N N . ASP A 1 230 ? -15.207 14.518 25.085 1.00 92.12 230 ASP A N 1
ATOM 1716 C CA . ASP A 1 230 ? -15.161 14.626 26.549 1.00 92.12 230 ASP A CA 1
ATOM 1717 C C . ASP A 1 230 ? -15.874 13.469 27.266 1.00 92.12 230 ASP A C 1
ATOM 1719 O O . ASP A 1 230 ? -15.654 13.244 28.458 1.00 92.12 230 ASP A O 1
ATOM 1723 N N . ALA A 1 231 ? -16.727 12.735 26.549 1.00 89.31 231 ALA A N 1
ATOM 1724 C CA . ALA A 1 231 ? -17.372 11.517 27.015 1.00 89.31 231 ALA A CA 1
ATOM 1725 C C . ALA A 1 231 ? -17.814 10.651 25.828 1.00 89.31 231 ALA A C 1
ATOM 1727 O O . ALA A 1 231 ? -18.224 11.172 24.793 1.00 89.31 231 ALA A O 1
ATOM 1728 N N . TYR A 1 232 ? -17.793 9.335 26.021 1.00 95.25 232 TYR A N 1
ATOM 1729 C CA . TYR A 1 232 ? -18.241 8.324 25.068 1.00 95.25 232 TYR A CA 1
ATOM 1730 C C . TYR A 1 232 ? -19.355 7.496 25.698 1.00 95.25 232 TYR A C 1
ATOM 1732 O O . TYR A 1 232 ? -19.210 6.974 26.807 1.00 95.25 232 TYR A O 1
ATOM 1740 N N . GLU A 1 233 ? -20.464 7.338 24.982 1.00 93.06 233 GLU A N 1
ATOM 1741 C CA . GLU A 1 233 ? -21.586 6.513 25.422 1.00 93.06 233 GLU A CA 1
ATOM 1742 C C . GLU A 1 233 ? -21.365 5.046 25.031 1.00 93.06 233 GLU A C 1
ATOM 1744 O O . GLU A 1 233 ? -21.165 4.726 23.859 1.00 93.06 233 GLU A O 1
ATOM 1749 N N . GLY A 1 234 ? -21.411 4.142 26.009 1.00 92.88 234 GLY A N 1
ATOM 1750 C CA . GLY A 1 234 ? -21.402 2.700 25.761 1.00 92.88 234 GLY A CA 1
ATOM 1751 C C . GLY A 1 234 ? -22.798 2.182 25.431 1.00 92.88 234 GLY A C 1
ATOM 1752 O O . GLY A 1 234 ? -23.783 2.674 25.979 1.00 92.88 234 GLY A O 1
ATOM 1753 N N . SER A 1 235 ? -22.898 1.172 24.572 1.00 94.12 235 SER A N 1
ATOM 1754 C CA . SER A 1 235 ? -24.167 0.519 24.253 1.00 94.12 235 SER A CA 1
ATOM 1755 C C . SER A 1 235 ? -23.986 -0.965 23.932 1.00 94.12 235 SER A C 1
ATOM 1757 O O . SER A 1 235 ? -22.880 -1.494 23.935 1.00 94.12 235 SER A O 1
ATOM 1759 N N . VAL A 1 236 ? -25.096 -1.672 23.720 1.00 93.38 236 VAL A N 1
ATOM 1760 C CA . VAL A 1 236 ? -25.077 -3.045 23.207 1.00 93.38 236 VAL A CA 1
ATOM 1761 C C . VAL A 1 236 ? -25.749 -3.033 21.843 1.00 93.38 236 VAL A C 1
ATOM 1763 O O . VAL A 1 236 ? -26.943 -2.740 21.744 1.00 93.38 236 VAL A O 1
ATOM 1766 N N . ARG A 1 237 ? -24.991 -3.345 20.790 1.00 93.12 237 ARG A N 1
ATOM 1767 C CA . ARG A 1 237 ? -25.476 -3.403 19.404 1.00 93.12 237 ARG A CA 1
ATOM 1768 C C . ARG A 1 237 ? -24.891 -4.618 18.699 1.00 93.12 237 ARG A C 1
ATOM 1770 O O . ARG A 1 237 ? -23.735 -4.969 18.910 1.00 93.12 237 ARG A O 1
ATOM 1777 N N . ASN A 1 238 ? -25.710 -5.269 17.871 1.00 90.25 238 ASN A N 1
ATOM 1778 C CA . ASN A 1 238 ? -25.305 -6.409 17.037 1.00 90.25 238 ASN A CA 1
ATOM 1779 C C . ASN A 1 238 ? -24.587 -7.536 17.809 1.00 90.25 238 ASN A C 1
ATOM 1781 O O . ASN A 1 238 ? -23.663 -8.158 17.301 1.00 90.25 238 ASN A O 1
ATOM 1785 N N . GLY A 1 239 ? -25.003 -7.785 19.056 1.00 86.38 239 GLY A N 1
ATOM 1786 C CA . GLY A 1 239 ? -24.419 -8.825 19.912 1.00 86.38 239 GLY A CA 1
ATOM 1787 C C . GLY A 1 239 ? -23.101 -8.445 20.596 1.00 86.38 239 GLY A C 1
ATOM 1788 O O . GLY A 1 239 ? -22.584 -9.244 21.370 1.00 86.38 239 GLY A O 1
ATOM 1789 N N . VAL A 1 240 ? -22.587 -7.231 20.380 1.00 89.00 240 VAL A N 1
ATOM 1790 C CA . VAL A 1 240 ? -21.345 -6.729 20.981 1.00 89.00 240 VAL A CA 1
ATOM 1791 C C . VAL A 1 240 ? -21.676 -5.671 22.035 1.00 89.00 240 VAL A C 1
ATOM 1793 O O . VAL A 1 240 ? -22.582 -4.861 21.845 1.00 89.00 240 VAL A O 1
ATOM 1796 N N . THR A 1 241 ? -20.950 -5.673 23.155 1.00 89.31 241 THR A N 1
ATOM 1797 C CA . THR A 1 241 ? -21.080 -4.655 24.210 1.00 89.31 241 THR A CA 1
ATOM 1798 C C . THR A 1 241 ? -19.935 -3.656 24.115 1.00 89.31 241 THR A C 1
ATOM 1800 O O . THR A 1 241 ? -18.780 -4.050 24.250 1.00 89.31 241 THR A O 1
ATOM 1803 N N . SER A 1 242 ? -20.248 -2.370 23.952 1.00 93.19 242 SER A N 1
ATOM 1804 C CA . SER A 1 242 ? -19.303 -1.269 24.118 1.00 93.19 242 SER A CA 1
ATOM 1805 C C . SER A 1 242 ? -19.445 -0.585 25.472 1.00 93.19 242 SER A C 1
ATOM 1807 O O . SER A 1 242 ? -20.530 -0.492 26.053 1.00 93.19 242 SER A O 1
ATOM 1809 N N . ARG A 1 243 ? -18.321 -0.120 26.021 1.00 92.94 243 ARG A N 1
ATOM 1810 C CA . ARG A 1 243 ? -18.276 0.528 27.336 1.00 92.94 243 ARG A CA 1
ATOM 1811 C C . ARG A 1 243 ? -18.341 2.043 27.184 1.00 92.94 243 ARG A C 1
ATOM 1813 O O . ARG A 1 243 ? -17.854 2.611 26.212 1.00 92.94 243 ARG A O 1
ATOM 1820 N N . ALA A 1 244 ? -18.942 2.706 28.166 1.00 85.12 244 ALA A N 1
ATOM 1821 C CA . ALA A 1 244 ? -18.832 4.153 28.267 1.00 85.12 244 ALA A CA 1
ATOM 1822 C C . ALA A 1 244 ? -17.411 4.532 28.707 1.00 85.12 244 ALA A C 1
ATOM 1824 O O . ALA A 1 244 ? -16.761 3.775 29.436 1.00 85.12 244 ALA A O 1
ATOM 1825 N N . TYR A 1 245 ? -16.947 5.708 28.297 1.00 92.19 245 TYR A N 1
ATOM 1826 C CA . TYR A 1 245 ? -15.669 6.259 28.738 1.00 92.19 245 TYR A CA 1
ATOM 1827 C C . TYR A 1 245 ? -15.758 7.773 28.931 1.00 92.19 245 TYR A C 1
ATOM 1829 O O . TYR A 1 245 ? -16.678 8.420 28.435 1.00 92.19 245 TYR A O 1
ATOM 1837 N N . GLY A 1 246 ? -14.831 8.328 29.710 1.00 80.88 246 GLY A N 1
ATOM 1838 C CA . GLY A 1 246 ? -14.712 9.773 29.894 1.00 80.88 246 GLY A CA 1
ATOM 1839 C C . GLY A 1 246 ? -13.972 10.433 28.733 1.00 80.88 246 GLY A C 1
ATOM 1840 O O . GLY A 1 246 ? -13.997 9.943 27.608 1.00 80.88 246 GLY A O 1
ATOM 1841 N N . HIS A 1 247 ? -13.283 11.531 29.030 1.00 87.75 247 HIS A N 1
ATOM 1842 C CA . HIS A 1 247 ? -12.501 12.263 28.042 1.00 87.75 247 HIS A CA 1
ATOM 1843 C C . HIS A 1 247 ? -11.406 11.391 27.411 1.00 87.75 247 HIS A C 1
ATOM 1845 O O . HIS A 1 247 ? -10.675 10.695 28.123 1.00 87.75 247 HIS A O 1
ATOM 1851 N N . TRP A 1 248 ? -11.262 11.486 26.089 1.00 92.75 248 TRP A N 1
ATOM 1852 C CA . TRP A 1 248 ? -10.199 10.837 25.326 1.00 92.75 248 TRP A CA 1
ATOM 1853 C C . TRP A 1 248 ? -9.760 11.706 24.143 1.00 92.75 248 TRP A C 1
ATOM 1855 O O . TRP A 1 248 ? -10.554 12.488 23.626 1.00 92.75 248 TRP A O 1
ATOM 1865 N N . GLY A 1 249 ? -8.490 11.597 23.738 1.00 88.00 249 GLY A N 1
ATOM 1866 C CA . GLY A 1 249 ? -7.851 12.548 22.816 1.00 88.00 249 GLY A CA 1
ATOM 1867 C C . GLY A 1 249 ? -8.180 12.346 21.335 1.00 88.00 249 GLY A C 1
ATOM 1868 O O . GLY A 1 249 ? -8.259 13.326 20.594 1.00 88.00 249 GLY A O 1
ATOM 1869 N N . ASP A 1 250 ? -8.432 11.105 20.920 1.00 92.06 250 ASP A N 1
ATOM 1870 C CA . ASP A 1 250 ? -8.600 10.728 19.516 1.00 92.06 250 ASP A CA 1
ATOM 1871 C C . ASP A 1 250 ? -9.674 9.652 19.341 1.00 92.06 250 ASP A C 1
ATOM 1873 O O . ASP A 1 250 ? -9.853 8.771 20.179 1.00 92.06 250 ASP A O 1
ATOM 1877 N N . SER A 1 251 ? -10.395 9.701 18.226 1.00 96.75 251 SER A N 1
ATOM 1878 C CA . SER A 1 251 ? -11.480 8.767 17.941 1.00 96.75 251 SER A CA 1
ATOM 1879 C C . SER A 1 251 ? -11.397 8.217 16.525 1.00 96.75 251 SER A C 1
ATOM 1881 O O . SER A 1 251 ? -10.700 8.750 15.661 1.00 96.75 251 SER A O 1
ATOM 1883 N N . PHE A 1 252 ? -12.218 7.211 16.246 1.00 98.25 252 PHE A N 1
ATOM 1884 C CA . PHE A 1 252 ? -12.581 6.857 14.882 1.00 98.25 252 PHE A CA 1
ATOM 1885 C C . PHE A 1 252 ? -14.076 6.576 14.747 1.00 98.25 252 PHE A C 1
ATOM 1887 O O . PHE A 1 252 ? -14.780 6.299 15.718 1.00 98.25 252 PHE A O 1
ATOM 1894 N N . GLY A 1 253 ? -14.566 6.652 13.517 1.00 97.69 253 GLY A N 1
ATOM 1895 C CA . GLY A 1 253 ? -15.880 6.164 13.119 1.00 97.69 253 GLY A CA 1
ATOM 1896 C C . GLY A 1 253 ? -15.787 5.380 11.816 1.00 97.69 253 GLY A C 1
ATOM 1897 O O . GLY A 1 253 ? -14.746 5.370 11.160 1.00 97.69 253 GLY A O 1
ATOM 1898 N N . PHE A 1 254 ? -16.883 4.733 11.433 1.00 97.50 254 PHE A N 1
ATOM 1899 C CA . PHE A 1 254 ? -16.989 4.072 10.133 1.00 97.50 254 PHE A CA 1
ATOM 1900 C C . PHE A 1 254 ? -17.739 4.965 9.148 1.00 97.50 254 PHE A C 1
ATOM 1902 O O . PHE A 1 254 ? -18.788 5.523 9.484 1.00 97.50 254 PHE A O 1
ATOM 1909 N N . VAL A 1 255 ? -17.235 5.059 7.923 1.00 95.06 255 VAL A N 1
ATOM 1910 C CA . VAL A 1 255 ? -17.877 5.772 6.808 1.00 95.06 255 VAL A CA 1
ATOM 1911 C C . VAL A 1 255 ? -17.947 4.855 5.591 1.00 95.06 255 VAL A C 1
ATOM 1913 O O . VAL A 1 255 ? -17.451 3.729 5.633 1.00 95.06 255 VAL A O 1
ATOM 1916 N N . ASP A 1 256 ? -18.657 5.272 4.550 1.00 91.25 256 ASP A N 1
ATOM 1917 C CA . ASP A 1 256 ? -18.654 4.521 3.296 1.00 91.25 256 ASP A CA 1
ATOM 1918 C C . ASP A 1 256 ? -17.305 4.718 2.602 1.00 91.25 256 ASP A C 1
ATOM 1920 O O . ASP A 1 256 ? -16.715 5.800 2.670 1.00 91.25 256 ASP A O 1
ATOM 1924 N N . GLY A 1 257 ? -16.797 3.647 1.995 1.00 77.88 257 GLY A N 1
ATOM 1925 C CA . GLY A 1 257 ? -15.563 3.709 1.220 1.00 77.88 257 GLY A CA 1
ATOM 1926 C C . GLY A 1 257 ? -15.722 4.574 -0.037 1.00 77.88 257 GLY A C 1
ATOM 1927 O O . GLY A 1 257 ? -16.847 4.696 -0.533 1.00 77.88 257 GLY A O 1
ATOM 1928 N N . PRO A 1 258 ? -14.627 5.177 -0.530 1.00 72.38 258 PRO A N 1
ATOM 1929 C CA . PRO A 1 258 ? -14.610 5.878 -1.812 1.00 72.38 258 PRO A CA 1
ATOM 1930 C C . PRO A 1 258 ? -14.842 4.940 -3.004 1.00 72.38 258 PRO A C 1
ATOM 1932 O O . PRO A 1 258 ? -14.547 3.727 -2.881 1.00 72.38 258 PRO A O 1
#

Sequence (258 aa):
MLHVGFTPAAERAGIYRGLLGDFDGDPANDLRLADGSALAVDPLAGELLYGPFRAAWRAVDHGRLFEDRPGEGPGAFDRDDFPGELANLQGFDDEARALARAVCVDAGVRDEDRRLDECTLDVVCTGDPAAARPFVDQGAPALAPPVEGAPPGPDPSVEGCVAEGRHRVNAQRPQGWHDCPADCFEAEPSIWGTDVYTDDSKICAAAIHAGRLPADQAGRVYLEHRPGQDAYEGSVRNGVTSRAYGHWGDSFGFVDGP

Foldseek 3Di:
DDDDDDDDDPVQAQVDAAPQARNVVDPCLRQAALVSHGDHVVVDDVCVCLPRSCVRHQPDPPDDPDDDDVQRDSVNPDDNCPPVDDQAPVVDDPVLLVVQLVLLVVLPQDPPVVLSRVSSSQCSVVVDSCSSVVRHPPPPPPPPDDPPPDDDDPDVLQVLLQDFQLVQDDPVRFKDKGKHAFPSDDVAFAWAAAQKTARRGGPVLNCLQNVVDQNGHIDMFMKGKDAWDQKGDWDGGNNHTHHIDGTGGIIMGTDDDD

Radius of gyration: 23.08 Å; chains: 1; bounding box: 64×43×60 Å